Protein AF-0000000077776078 (afdb_homodimer)

Organism: Raphanus sativus (NCBI:txid3726)

InterPro domains:
  IPR001372 Dynein light chain, type 1/2 [PF01221] (5-89)
  IPR001372 Dynein light chain, type 1/2 [PTHR11886] (5-91)
  IPR001372 Dynein light chain, type 1/2 [SM01375] (1-90)
  IPR037177 Dynein light chain superfamily [G3DSA:3.30.740.10] (1-90)
  IPR037177 Dynein light chain superfamily [SSF54648] (2-90)

Nearest PDB structures (foldseek):
  3rjs-assembly1_A-2  TM=9.680E-01  e=4.012E-11  Toxoplasma gondii
  4d07-assembly1_A-2  TM=9.720E-01  e=5.878E-11  Homo sapiens
  7cnu-assembly2_B  TM=9.891E-01  e=1.042E-10  Homo sapiens
  3brl-assembly1_A-2  TM=9.717E-01  e=1.042E-10  Drosophila melanogaster
  8bx8-assembly1_K  TM=8.370E-01  e=2.329E-08  Tetrahymena thermophila

Sequence (202 aa):
MLEGKAVMGETDMKQTMKEDALSLAAKALDCFDVTEPTQIARFIKKEFDRKYGLGWQCIAGTHFGSFLTHCSGCFIHFSVGNLTILLFKGSAGEVESGPTVMLEGKAVMGETDMKQTMKEDALSLAAKALDCFDVTEPTQIARFIKKEFDRKYGLGWQCIAGTHFGSFLTHCSGCFIHFSVGNLTILLFKGSAGEVESGPTV

Structure (mmCIF, N/CA/C/O backbone):
data_AF-0000000077776078-model_v1
#
loop_
_entity.id
_entity.type
_entity.pdbx_description
1 polymer 'Dynein light chain'
#
loop_
_atom_site.group_PDB
_atom_site.id
_atom_site.type_symbol
_atom_site.label_atom_id
_atom_site.label_alt_id
_atom_site.label_comp_id
_atom_site.label_asym_id
_atom_site.label_entity_id
_atom_site.label_seq_id
_atom_site.pdbx_PDB_ins_code
_atom_site.Cartn_x
_atom_site.Cartn_y
_atom_site.Cartn_z
_atom_site.occupancy
_atom_site.B_iso_or_equiv
_atom_site.auth_seq_id
_atom_site.auth_comp_id
_atom_site.auth_asym_id
_atom_site.auth_atom_id
_atom_site.pdbx_PDB_model_num
ATOM 1 N N . MET A 1 1 ? -8.391 -24.078 -2.152 1 41.12 1 MET A N 1
ATOM 2 C CA . MET A 1 1 ? -9.18 -23.219 -3.027 1 41.12 1 MET A CA 1
ATOM 3 C C . MET A 1 1 ? -8.398 -22.859 -4.289 1 41.12 1 MET A C 1
ATOM 5 O O . MET A 1 1 ? -7.23 -22.484 -4.215 1 41.12 1 MET A O 1
ATOM 9 N N . LEU A 1 2 ? -8.625 -23.453 -5.387 1 50.16 2 LEU A N 1
ATOM 10 C CA . LEU A 1 2 ? -7.922 -23.375 -6.66 1 50.16 2 LEU A CA 1
ATOM 11 C C . LEU A 1 2 ? -7.699 -21.922 -7.066 1 50.16 2 LEU A C 1
ATOM 13 O O . LEU A 1 2 ? -8.648 -21.219 -7.41 1 50.16 2 LEU A O 1
ATOM 17 N N . GLU A 1 3 ? -6.855 -21.109 -6.309 1 61.03 3 GLU A N 1
ATOM 18 C CA . GLU A 1 3 ? -6.766 -19.719 -6.738 1 61.03 3 GLU A CA 1
ATOM 19 C C . GLU A 1 3 ? -6.547 -19.625 -8.242 1 61.03 3 GLU A C 1
ATOM 21 O O . GLU A 1 3 ? -6.02 -20.547 -8.867 1 61.03 3 GLU A O 1
ATOM 26 N N . GLY A 1 4 ? -7.383 -18.875 -9.008 1 71.31 4 GLY A N 1
ATOM 27 C CA . GLY A 1 4 ? -7.441 -18.609 -10.438 1 71.31 4 GLY A CA 1
ATOM 28 C C . GLY A 1 4 ? -6.109 -18.172 -11.023 1 71.31 4 GLY A C 1
ATOM 29 O O . GLY A 1 4 ? -5.125 -18.031 -10.289 1 71.31 4 GLY A O 1
ATOM 30 N N . LYS A 1 5 ? -5.992 -18.266 -12.242 1 88.44 5 LYS A N 1
ATOM 31 C CA . LYS A 1 5 ? -4.852 -17.781 -13.016 1 88.44 5 LYS A CA 1
ATOM 32 C C . LYS A 1 5 ? -4.535 -16.328 -12.68 1 88.44 5 LYS A C 1
ATOM 34 O O . LYS A 1 5 ? -5.445 -15.516 -12.484 1 88.44 5 LYS A O 1
ATOM 39 N N . ALA A 1 6 ? -3.268 -16.125 -12.633 1 94.5 6 ALA A N 1
ATOM 40 C CA . ALA A 1 6 ? -2.848 -14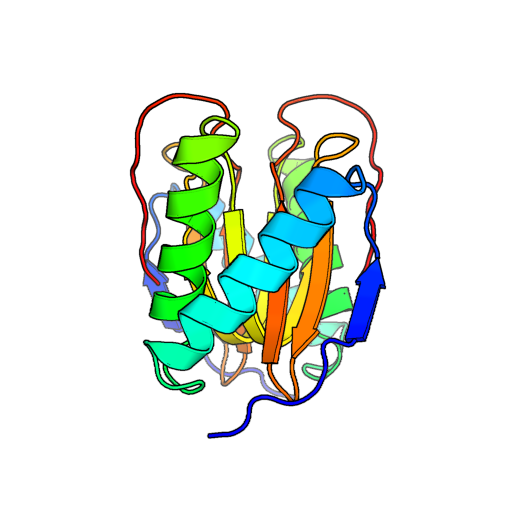.75 -12.383 1 94.5 6 ALA A CA 1
ATOM 41 C C . ALA A 1 6 ? -3.166 -13.852 -13.57 1 94.5 6 ALA A C 1
ATOM 43 O O . ALA A 1 6 ? -2.996 -14.258 -14.727 1 94.5 6 ALA A O 1
ATOM 44 N N . VAL A 1 7 ? -3.721 -12.727 -13.289 1 96.06 7 VAL A N 1
ATOM 45 C CA . VAL A 1 7 ? -3.941 -11.672 -14.273 1 96.06 7 VAL A CA 1
ATOM 46 C C . VAL A 1 7 ? -3.016 -10.492 -13.992 1 96.06 7 VAL A C 1
ATOM 48 O O . VAL A 1 7 ? -3.094 -9.875 -12.922 1 96.06 7 VAL A O 1
ATOM 51 N N . MET A 1 8 ? -2.271 -10.172 -14.984 1 96.25 8 MET A N 1
ATOM 52 C CA . MET A 1 8 ? -1.24 -9.156 -14.789 1 96.25 8 MET A CA 1
ATOM 53 C C . MET A 1 8 ? -1.822 -7.758 -14.93 1 96.25 8 MET A C 1
ATOM 55 O O . MET A 1 8 ? -2.547 -7.477 -15.891 1 96.25 8 MET A O 1
ATOM 59 N N . GLY A 1 9 ? -1.512 -7.023 -13.945 1 95.75 9 GLY A N 1
ATOM 60 C CA . GLY A 1 9 ? -1.685 -5.586 -14.102 1 95.75 9 GLY A CA 1
ATOM 61 C C . GLY A 1 9 ? -0.423 -4.879 -14.555 1 95.75 9 GLY A C 1
ATOM 62 O O . GLY A 1 9 ? 0.277 -5.363 -15.453 1 95.75 9 GLY A O 1
ATOM 63 N N . GLU A 1 10 ? -0.136 -3.693 -13.969 1 96.25 10 GLU A N 1
ATOM 64 C CA . GLU A 1 10 ? 1.062 -2.939 -14.32 1 96.25 10 GLU A CA 1
ATOM 65 C C . GLU A 1 10 ? 2.293 -3.494 -13.609 1 96.25 10 GLU A C 1
ATOM 67 O O . GLU A 1 10 ? 2.209 -3.936 -12.461 1 96.25 10 GLU A O 1
ATOM 72 N N . THR A 1 11 ? 3.408 -3.512 -14.367 1 97.56 11 THR A N 1
ATOM 73 C CA . THR A 1 11 ? 4.68 -3.891 -13.758 1 97.56 11 THR A CA 1
ATOM 74 C C . THR A 1 11 ? 5.848 -3.273 -14.523 1 97.56 11 THR A C 1
ATOM 76 O O . THR A 1 11 ? 5.77 -3.078 -15.734 1 97.56 11 THR A O 1
ATOM 79 N N . ASP A 1 12 ? 6.855 -2.896 -13.758 1 96.25 12 ASP A N 1
ATOM 80 C CA . ASP A 1 12 ? 8.102 -2.518 -14.414 1 96.25 12 ASP A CA 1
ATOM 81 C C . ASP A 1 12 ? 9.266 -3.395 -13.938 1 96.25 12 ASP A C 1
ATOM 83 O O . ASP A 1 12 ? 10.43 -3.043 -14.125 1 96.25 12 ASP A O 1
ATOM 87 N N . MET A 1 13 ? 8.906 -4.582 -13.352 1 96.38 13 MET A N 1
ATOM 88 C CA . MET A 1 13 ? 9.914 -5.531 -12.891 1 96.38 13 MET A CA 1
ATOM 89 C C . MET A 1 13 ? 10.523 -6.293 -14.062 1 96.38 13 MET A C 1
ATOM 91 O O . MET A 1 13 ? 9.859 -6.504 -15.086 1 96.38 13 MET A O 1
ATOM 95 N N . LYS A 1 14 ? 11.711 -6.723 -13.805 1 96.94 14 LYS A N 1
ATOM 96 C CA . LYS A 1 14 ? 12.297 -7.668 -14.75 1 96.94 14 LYS A CA 1
ATOM 97 C C . LYS A 1 14 ? 11.57 -9.016 -14.695 1 96.94 14 LYS A C 1
ATOM 99 O O . LYS A 1 14 ? 10.938 -9.344 -13.695 1 96.94 14 LYS A O 1
ATOM 104 N N . GLN A 1 15 ? 11.773 -9.75 -15.727 1 97 15 GLN A N 1
ATOM 105 C CA . GLN A 1 15 ? 11.016 -10.984 -15.914 1 97 15 GLN A CA 1
ATOM 106 C C . GLN A 1 15 ? 11.234 -11.945 -14.75 1 97 15 GLN A C 1
ATOM 108 O O . GLN A 1 15 ? 10.281 -12.523 -14.227 1 97 15 GLN A O 1
ATOM 113 N N . THR A 1 16 ? 12.43 -12.125 -14.398 1 97.5 16 THR A N 1
ATOM 114 C CA . THR A 1 16 ? 12.742 -13.055 -13.32 1 97.5 16 THR A CA 1
ATOM 115 C C . THR A 1 16 ? 12.031 -12.648 -12.031 1 97.5 16 THR A C 1
ATOM 117 O O . THR A 1 16 ? 11.453 -13.492 -11.344 1 97.5 16 THR A O 1
ATOM 120 N N . MET A 1 17 ? 12.133 -11.406 -11.672 1 97.94 17 MET A N 1
ATOM 121 C CA . MET A 1 17 ? 11.516 -10.883 -10.461 1 97.94 17 MET A CA 1
ATOM 122 C C . MET A 1 17 ? 9.992 -11 -10.531 1 97.94 17 MET A C 1
ATOM 124 O O . MET A 1 17 ? 9.352 -11.359 -9.539 1 97.94 17 MET A O 1
ATOM 128 N N . LYS A 1 18 ? 9.5 -10.742 -11.672 1 97.88 18 LYS A N 1
ATOM 129 C CA . LYS A 1 18 ? 8.07 -10.883 -11.914 1 97.88 18 LYS A CA 1
ATOM 130 C C . LYS A 1 18 ? 7.617 -12.32 -11.672 1 97.88 18 LYS A C 1
ATOM 132 O O . LYS A 1 18 ? 6.605 -12.562 -11.008 1 97.88 18 LYS A O 1
ATOM 137 N N . GLU A 1 19 ? 8.344 -13.25 -12.195 1 97.56 19 GLU A N 1
ATOM 138 C CA . GLU A 1 19 ? 8.008 -14.664 -12.031 1 97.56 19 GLU A CA 1
ATOM 139 C C . GLU A 1 19 ? 8.086 -15.086 -10.57 1 97.56 19 GLU A C 1
ATOM 141 O O . GLU A 1 19 ? 7.277 -15.891 -10.109 1 97.56 19 GLU A O 1
ATOM 146 N N . ASP A 1 20 ? 9.031 -14.516 -9.93 1 98.19 20 ASP A N 1
ATOM 147 C CA . ASP A 1 20 ? 9.148 -14.805 -8.508 1 98.19 20 ASP A CA 1
ATOM 148 C C . ASP A 1 20 ? 7.938 -14.289 -7.734 1 98.19 20 ASP A C 1
ATOM 150 O O . ASP A 1 20 ? 7.414 -14.977 -6.855 1 98.19 20 ASP A O 1
ATOM 154 N N . ALA A 1 21 ? 7.52 -13.086 -8.047 1 98.5 21 ALA A N 1
ATOM 155 C CA . ALA A 1 21 ? 6.355 -12.516 -7.379 1 98.5 21 ALA A CA 1
ATOM 156 C C . ALA A 1 21 ? 5.117 -13.375 -7.59 1 98.5 21 ALA A C 1
ATOM 158 O O . ALA A 1 21 ? 4.379 -13.656 -6.645 1 98.5 21 ALA A O 1
ATOM 159 N N . LEU A 1 22 ? 4.938 -13.828 -8.797 1 97.81 22 LEU A N 1
ATOM 160 C CA . LEU A 1 22 ? 3.785 -14.664 -9.133 1 97.81 22 LEU A CA 1
ATOM 161 C C . LEU A 1 22 ? 3.863 -16.016 -8.422 1 97.81 22 LEU A C 1
ATOM 163 O O . LEU A 1 22 ? 2.861 -16.5 -7.895 1 97.81 22 LEU A O 1
ATOM 167 N N . SER A 1 23 ? 5.012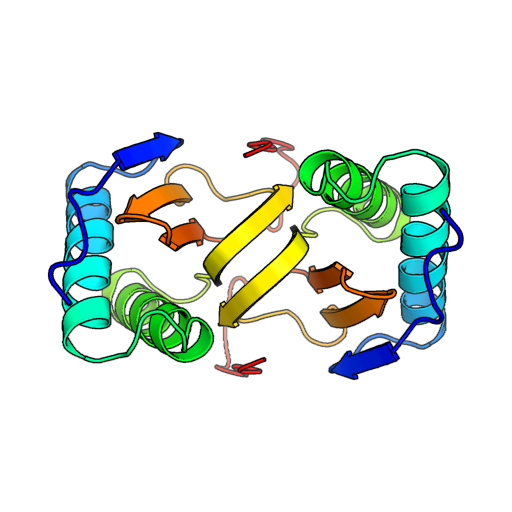 -16.547 -8.398 1 97.44 23 SER A N 1
ATOM 168 C CA . SER A 1 23 ? 5.211 -17.828 -7.742 1 97.44 23 SER A CA 1
ATOM 169 C C . SER A 1 23 ? 4.969 -17.734 -6.242 1 97.44 23 SER A C 1
ATOM 171 O O . SER A 1 23 ? 4.363 -18.625 -5.641 1 97.44 23 SER A O 1
ATOM 173 N N . LEU A 1 24 ? 5.469 -16.703 -5.664 1 98.06 24 LEU A N 1
ATOM 174 C CA . LEU A 1 24 ? 5.289 -16.5 -4.23 1 98.06 24 LEU A CA 1
ATOM 175 C C . LEU A 1 24 ? 3.818 -16.297 -3.893 1 98.06 24 LEU A C 1
ATOM 177 O O . LEU A 1 24 ? 3.346 -16.75 -2.848 1 98.06 24 LEU A O 1
ATOM 181 N N . ALA A 1 25 ? 3.117 -15.594 -4.75 1 97.81 25 ALA A N 1
ATOM 182 C CA . ALA A 1 25 ? 1.682 -15.422 -4.539 1 97.81 25 ALA A CA 1
ATOM 183 C C . ALA A 1 25 ? 0.958 -16.766 -4.566 1 97.81 25 ALA A C 1
ATOM 185 O O . ALA A 1 25 ? 0.099 -17.031 -3.725 1 97.81 25 ALA A O 1
ATOM 186 N N . ALA A 1 26 ? 1.343 -17.578 -5.492 1 96.56 26 ALA A N 1
ATOM 187 C CA . ALA A 1 26 ? 0.746 -18.906 -5.586 1 96.56 26 ALA A CA 1
ATOM 188 C C . ALA A 1 26 ? 1.037 -19.734 -4.332 1 96.56 26 ALA A C 1
ATOM 190 O O . ALA A 1 26 ? 0.141 -20.375 -3.787 1 96.56 26 ALA A O 1
ATOM 191 N N . LYS A 1 27 ? 2.273 -19.641 -3.889 1 97.06 27 LYS A N 1
ATOM 192 C CA . LYS A 1 27 ? 2.66 -20.359 -2.676 1 97.06 27 LYS A CA 1
ATOM 193 C C . LYS A 1 27 ? 1.902 -19.828 -1.461 1 97.06 27 LYS A C 1
ATOM 195 O O . LYS A 1 27 ? 1.462 -20.594 -0.611 1 97.06 27 LYS A O 1
ATOM 200 N N . ALA A 1 28 ? 1.838 -18.547 -1.377 1 97.56 28 ALA A N 1
ATOM 201 C CA . ALA A 1 28 ? 1.099 -17.953 -0.268 1 97.56 28 ALA A CA 1
ATOM 202 C C . ALA A 1 28 ? -0.338 -18.469 -0.229 1 97.56 28 ALA A C 1
ATOM 204 O O . ALA A 1 28 ? -0.863 -18.781 0.842 1 97.56 28 ALA A O 1
ATOM 205 N N . LEU A 1 29 ? -0.953 -18.594 -1.363 1 96.19 29 LEU A N 1
ATOM 206 C CA . LEU A 1 29 ? -2.35 -19 -1.449 1 96.19 29 LEU A CA 1
ATOM 207 C C . LEU A 1 29 ? -2.498 -20.5 -1.145 1 96.19 29 LEU A C 1
ATOM 209 O O . LEU A 1 29 ? -3.602 -20.969 -0.871 1 96.19 29 LEU A O 1
ATOM 213 N N . ASP A 1 30 ? -1.395 -21.234 -1.234 1 94.75 30 ASP A N 1
ATOM 214 C CA . ASP A 1 30 ? -1.385 -22.625 -0.804 1 94.75 30 ASP A CA 1
ATOM 215 C C . ASP A 1 30 ? -1.33 -22.734 0.719 1 94.75 30 ASP A C 1
ATOM 217 O O . ASP A 1 30 ? -1.785 -23.719 1.295 1 94.75 30 ASP A O 1
ATOM 221 N N . CYS A 1 31 ? -0.837 -21.672 1.333 1 96.25 31 CYS A N 1
ATOM 222 C CA . CYS A 1 31 ? -0.539 -21.75 2.76 1 96.25 31 CYS A CA 1
ATOM 223 C C . CYS A 1 31 ? -1.566 -20.969 3.574 1 96.25 31 CYS A C 1
ATOM 225 O O . CYS A 1 31 ? -1.79 -21.266 4.746 1 96.25 31 CYS A O 1
ATOM 227 N N . PHE A 1 32 ? -2.139 -20 3.002 1 96.06 32 PHE A N 1
ATOM 228 C CA . PHE A 1 32 ? -3.049 -19.125 3.73 1 96.06 32 PHE A CA 1
ATOM 229 C C . PHE A 1 32 ? -4.387 -19.016 3.012 1 96.06 32 PHE A C 1
ATOM 231 O O . PHE A 1 32 ? -4.445 -19.078 1.781 1 96.06 32 PHE A O 1
ATOM 238 N N . ASP A 1 33 ? -5.387 -18.797 3.812 1 94.44 33 ASP A N 1
ATOM 239 C CA . ASP A 1 33 ? -6.699 -18.531 3.236 1 94.44 33 ASP A CA 1
ATOM 240 C C . ASP A 1 33 ? -6.746 -17.141 2.613 1 94.44 33 ASP A C 1
ATOM 242 O O . ASP A 1 33 ? -6.168 -16.188 3.152 1 94.44 33 ASP A O 1
ATOM 246 N N . VAL A 1 34 ? -7.477 -17 1.536 1 92.94 34 VAL A N 1
ATOM 247 C CA . VAL A 1 34 ? -7.59 -15.742 0.81 1 92.94 34 VAL A CA 1
ATOM 248 C C . VAL A 1 34 ? -8.203 -14.672 1.716 1 92.94 34 VAL A C 1
ATOM 250 O O . VAL A 1 34 ? -8.008 -13.477 1.5 1 92.94 34 VAL A O 1
ATOM 253 N N . THR A 1 35 ? -8.922 -15.086 2.746 1 93 35 THR A N 1
ATOM 254 C CA . THR A 1 35 ? -9.562 -14.172 3.686 1 93 35 THR A CA 1
ATOM 255 C C . THR A 1 35 ? -8.555 -13.648 4.703 1 93 35 THR A C 1
ATOM 257 O O . THR A 1 35 ? -8.891 -12.828 5.559 1 93 35 THR A O 1
ATOM 260 N N . GLU A 1 36 ? -7.297 -14.086 4.637 1 95.62 36 GLU A N 1
ATOM 261 C CA . GLU A 1 36 ? -6.223 -13.602 5.496 1 95.62 36 GLU A CA 1
ATOM 262 C C . GLU A 1 36 ? -5.184 -12.82 4.688 1 95.62 36 GLU A C 1
ATOM 264 O O . GLU A 1 36 ? -4.016 -13.211 4.637 1 95.62 36 GLU A O 1
ATOM 269 N N . PRO A 1 37 ? -5.617 -11.727 4.195 1 96.62 37 PRO A N 1
ATOM 270 C CA . PRO A 1 37 ? -4.742 -11.016 3.258 1 96.62 37 PRO A CA 1
ATOM 271 C C . PRO A 1 37 ? -3.461 -10.508 3.914 1 96.62 37 PRO A C 1
ATOM 273 O O . PRO A 1 37 ? -2.424 -10.398 3.256 1 96.62 37 PRO A O 1
ATOM 276 N N . THR A 1 38 ? -3.512 -10.297 5.215 1 97.12 38 THR A N 1
ATOM 277 C CA . THR A 1 38 ? -2.322 -9.82 5.91 1 97.12 38 THR A CA 1
ATOM 278 C C . THR A 1 38 ? -1.242 -10.898 5.934 1 97.12 38 THR A C 1
ATOM 280 O O . THR A 1 38 ? -0.061 -10.609 5.738 1 97.12 38 THR A O 1
ATOM 283 N N . GLN A 1 39 ? -1.634 -12.086 6.094 1 97.81 39 GLN A N 1
ATOM 284 C CA . GLN A 1 39 ? -0.667 -13.18 6.117 1 97.81 39 GLN A CA 1
ATOM 285 C C . GLN A 1 39 ? -0.057 -13.398 4.738 1 97.81 39 GLN A C 1
ATOM 287 O O . GLN A 1 39 ? 1.133 -13.703 4.621 1 97.81 39 GLN A O 1
ATOM 292 N N . ILE A 1 40 ? -0.895 -13.203 3.775 1 97.75 40 ILE A N 1
ATOM 293 C CA . ILE A 1 40 ? -0.422 -13.344 2.402 1 97.75 40 ILE A CA 1
ATOM 294 C C . ILE A 1 40 ? 0.59 -12.242 2.092 1 97.75 40 ILE A C 1
ATOM 296 O O . ILE A 1 40 ? 1.688 -12.516 1.604 1 97.75 40 ILE A O 1
ATOM 300 N N . ALA A 1 41 ? 0.224 -11.078 2.428 1 98.44 41 ALA A N 1
ATOM 301 C CA . ALA A 1 41 ? 1.113 -9.938 2.209 1 98.44 41 ALA A CA 1
ATOM 302 C C . ALA A 1 41 ? 2.42 -10.109 2.979 1 98.44 41 ALA A C 1
ATOM 304 O O . ALA A 1 41 ? 3.5 -9.836 2.449 1 98.44 41 ALA A O 1
ATOM 305 N N . ARG A 1 42 ? 2.334 -10.609 4.141 1 98.19 42 ARG A N 1
ATOM 306 C CA . ARG A 1 42 ? 3.502 -10.812 4.992 1 98.19 42 ARG A CA 1
ATOM 307 C C . ARG A 1 42 ? 4.465 -11.82 4.367 1 98.19 42 ARG A C 1
ATOM 309 O O . ARG A 1 42 ? 5.668 -11.57 4.293 1 98.19 42 ARG A O 1
ATOM 316 N N . PHE A 1 43 ? 3.932 -12.828 3.934 1 98.5 43 PHE A N 1
ATOM 317 C CA . PHE A 1 43 ? 4.746 -13.883 3.352 1 98.5 43 PHE A CA 1
ATOM 318 C C . PHE A 1 43 ? 5.508 -13.375 2.133 1 98.5 43 PHE A C 1
ATOM 320 O O . PHE A 1 43 ? 6.723 -13.547 2.035 1 98.5 43 PHE A O 1
ATOM 327 N N . ILE A 1 44 ? 4.785 -12.703 1.264 1 98.38 44 ILE A N 1
ATOM 328 C CA . ILE A 1 44 ? 5.375 -12.227 0.019 1 98.38 44 ILE A CA 1
ATOM 329 C C . ILE A 1 44 ? 6.43 -11.156 0.322 1 98.38 44 ILE A C 1
ATOM 331 O O . ILE A 1 44 ? 7.535 -11.203 -0.219 1 98.38 44 ILE A O 1
ATOM 335 N N . LYS A 1 45 ? 6.07 -10.273 1.162 1 97.62 45 LYS A N 1
ATOM 336 C CA . LYS A 1 45 ? 6.973 -9.18 1.517 1 97.62 45 LYS A CA 1
ATOM 337 C C . LYS A 1 45 ? 8.266 -9.711 2.131 1 97.62 45 LYS A C 1
ATOM 339 O O . LYS A 1 45 ? 9.359 -9.266 1.772 1 97.62 45 LYS A O 1
ATOM 344 N N . LYS A 1 46 ? 8.188 -10.617 3.02 1 97.88 46 LYS A N 1
ATOM 345 C CA . LYS A 1 46 ? 9.359 -11.148 3.707 1 97.88 46 LYS A CA 1
ATOM 346 C C . LYS A 1 46 ? 10.266 -11.914 2.74 1 97.88 46 LYS A C 1
ATOM 348 O O . LYS A 1 46 ? 11.492 -11.805 2.805 1 97.88 46 LYS A O 1
ATOM 353 N N . GLU A 1 47 ? 9.664 -12.672 1.864 1 98.38 47 GLU A N 1
ATOM 354 C CA . GLU A 1 47 ? 10.461 -13.422 0.896 1 98.38 47 GLU A CA 1
ATOM 355 C C . GLU A 1 47 ? 11.164 -12.492 -0.082 1 98.38 47 GLU A C 1
ATOM 357 O O . GLU A 1 47 ? 12.305 -12.75 -0.479 1 98.38 47 GLU A O 1
ATOM 362 N N . PHE A 1 48 ? 10.516 -11.445 -0.431 1 97.94 48 PHE A N 1
ATOM 363 C CA . PHE A 1 48 ? 11.141 -10.492 -1.342 1 97.94 48 PHE A CA 1
ATOM 364 C C . PHE A 1 48 ? 12.258 -9.727 -0.64 1 97.94 48 PHE A C 1
ATOM 366 O O . PHE A 1 48 ? 13.297 -9.445 -1.239 1 97.94 48 PHE A O 1
ATOM 373 N N . ASP A 1 49 ? 12 -9.438 0.582 1 96.5 49 ASP A N 1
ATOM 374 C CA . ASP A 1 49 ? 13.078 -8.828 1.354 1 96.5 49 ASP A CA 1
ATOM 375 C C . ASP A 1 49 ? 14.297 -9.742 1.404 1 96.5 49 ASP A C 1
ATOM 377 O O . ASP A 1 49 ? 15.43 -9.289 1.25 1 96.5 49 ASP A O 1
ATOM 381 N N . ARG A 1 50 ? 14.023 -10.914 1.596 1 97.56 50 ARG A N 1
ATOM 382 C CA . ARG A 1 50 ? 15.102 -11.898 1.707 1 97.56 50 ARG A CA 1
ATOM 383 C C . ARG A 1 50 ? 15.859 -12.031 0.39 1 97.56 50 ARG A C 1
ATOM 385 O O . ARG A 1 50 ? 17.094 -12.062 0.378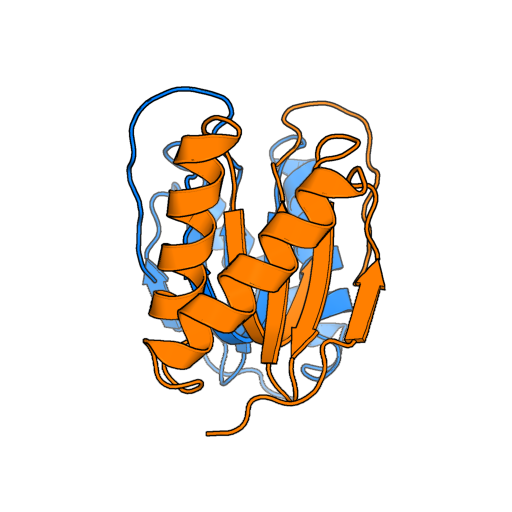 1 97.56 50 ARG A O 1
ATOM 392 N N . LYS A 1 51 ? 15.203 -11.984 -0.636 1 97.44 51 LYS A N 1
ATOM 393 C CA . LYS A 1 51 ? 15.805 -12.312 -1.926 1 97.44 51 LYS A CA 1
ATOM 394 C C . LYS A 1 51 ? 16.344 -11.062 -2.617 1 97.44 51 LYS A C 1
ATOM 396 O O . LYS A 1 51 ? 17.375 -11.117 -3.297 1 97.44 51 LYS A O 1
ATOM 401 N N . TYR A 1 52 ? 15.625 -9.961 -2.449 1 96.06 52 TYR A N 1
ATOM 402 C CA . TYR A 1 52 ? 15.953 -8.805 -3.281 1 96.06 52 TYR A CA 1
ATOM 403 C C . TYR A 1 52 ? 16.328 -7.602 -2.424 1 96.06 52 TYR A C 1
ATOM 405 O O . TYR A 1 52 ? 16.422 -6.48 -2.926 1 96.06 52 TYR A O 1
ATOM 413 N N . GLY A 1 53 ? 16.516 -7.766 -1.168 1 94.31 53 GLY A N 1
ATOM 414 C CA . GLY A 1 53 ? 16.922 -6.68 -0.281 1 94.31 53 GLY A CA 1
ATOM 415 C C . GLY A 1 53 ? 15.734 -6.016 0.406 1 94.31 53 GLY A C 1
ATOM 416 O O . GLY A 1 53 ? 14.617 -6.043 -0.108 1 94.31 53 GLY A O 1
ATOM 417 N N . LEU A 1 54 ? 15.977 -5.363 1.462 1 93.06 54 LEU A N 1
ATOM 418 C CA . LEU A 1 54 ? 14.953 -4.781 2.32 1 93.06 54 LEU A CA 1
ATOM 419 C C . LEU A 1 54 ? 14.25 -3.627 1.618 1 93.06 54 LEU A C 1
ATOM 421 O O . LEU A 1 54 ? 14.742 -3.107 0.617 1 93.06 54 LEU A O 1
ATOM 425 N N . GLY A 1 55 ? 13.023 -3.279 2.115 1 92.25 55 GLY A N 1
ATOM 426 C CA . GLY A 1 55 ? 12.344 -2.076 1.654 1 92.25 55 GLY A CA 1
ATOM 427 C C . GLY A 1 55 ? 11.078 -2.363 0.871 1 92.25 55 GLY A C 1
ATOM 428 O O . GLY A 1 55 ? 10.398 -1.438 0.428 1 92.25 55 GLY A O 1
ATOM 429 N N . TRP A 1 56 ? 10.766 -3.609 0.764 1 96 56 TRP A N 1
ATOM 430 C CA . TRP A 1 56 ? 9.562 -3.947 0.012 1 96 56 TRP A CA 1
ATOM 431 C C . TRP A 1 56 ? 8.312 -3.717 0.854 1 96 56 TRP A C 1
ATOM 433 O O . TRP A 1 56 ? 8.344 -3.846 2.08 1 96 56 TRP A O 1
ATOM 443 N N . GLN A 1 57 ? 7.242 -3.365 0.198 1 96.31 57 GLN A N 1
ATOM 444 C CA . GLN A 1 57 ? 5.895 -3.27 0.749 1 96.31 57 GLN A CA 1
ATOM 445 C C . GLN A 1 57 ? 4.922 -4.164 -0.015 1 96.31 57 GLN A C 1
ATOM 447 O O . GLN A 1 57 ? 5.008 -4.277 -1.239 1 96.31 57 GLN A O 1
ATOM 452 N N . CYS A 1 58 ? 4.027 -4.766 0.711 1 98.25 58 CYS A N 1
ATOM 453 C CA . CYS A 1 58 ? 3.053 -5.609 0.028 1 98.25 58 CYS A CA 1
ATOM 454 C C . CYS A 1 58 ? 1.649 -5.367 0.572 1 98.25 58 CYS A C 1
ATOM 456 O O . CYS A 1 58 ? 1.45 -5.32 1.787 1 98.25 58 CYS A O 1
ATOM 458 N N . ILE A 1 59 ? 0.74 -5.168 -0.317 1 98.25 59 ILE A N 1
ATOM 459 C CA . ILE A 1 59 ? -0.688 -5.074 -0.035 1 98.25 59 ILE A CA 1
ATOM 460 C C . ILE A 1 59 ? -1.429 -6.207 -0.745 1 98.25 59 ILE A C 1
ATOM 462 O O . ILE A 1 59 ? -1.146 -6.508 -1.906 1 98.25 59 ILE A O 1
ATOM 466 N N . ALA A 1 60 ? -2.289 -6.84 -0.061 1 98.38 60 ALA A N 1
ATOM 467 C CA . ALA A 1 60 ? -3.168 -7.859 -0.624 1 98.38 60 ALA A CA 1
ATOM 468 C C . ALA A 1 60 ? -4.621 -7.609 -0.232 1 98.38 60 ALA A C 1
ATOM 470 O O . ALA A 1 60 ? -4.914 -7.312 0.928 1 98.38 60 ALA A O 1
ATOM 471 N N . GLY A 1 61 ? -5.512 -7.738 -1.246 1 97.5 61 GLY A N 1
ATOM 472 C CA . GLY A 1 61 ? -6.91 -7.5 -0.926 1 97.5 61 GLY A CA 1
ATOM 473 C C . GLY A 1 61 ? -7.836 -7.719 -2.107 1 97.5 61 GLY A C 1
ATOM 474 O O . GLY A 1 61 ? -7.383 -8.008 -3.215 1 97.5 61 GLY A O 1
ATOM 475 N N . THR A 1 62 ? -9.117 -7.598 -1.831 1 95.81 62 THR A N 1
ATOM 476 C CA . THR A 1 62 ? -10.109 -7.844 -2.867 1 95.81 62 THR A CA 1
ATOM 477 C C . THR A 1 62 ? -10.625 -6.531 -3.447 1 95.81 62 THR A C 1
ATOM 479 O O . THR A 1 62 ? -11.062 -6.484 -4.598 1 95.81 62 THR A O 1
ATOM 482 N N . HIS A 1 63 ? -10.625 -5.398 -2.596 1 95.5 63 HIS A N 1
ATOM 483 C CA . HIS A 1 63 ? -11.109 -4.102 -3.059 1 95.5 63 HIS A CA 1
ATOM 484 C C . HIS A 1 63 ? -10.32 -2.963 -2.422 1 95.5 63 HIS A C 1
ATOM 486 O O . HIS A 1 63 ? -10.562 -2.604 -1.269 1 95.5 63 HIS A O 1
ATOM 492 N N . PHE A 1 64 ? -9.492 -2.43 -3.225 1 97.19 64 PHE A N 1
ATOM 493 C CA . PHE A 1 64 ? -8.734 -1.268 -2.787 1 97.19 64 PHE A CA 1
ATOM 494 C C . PHE A 1 64 ? -8.156 -0.516 -3.982 1 97.19 64 PHE A C 1
ATOM 496 O O . PHE A 1 64 ? -8.102 -1.052 -5.094 1 97.19 64 PHE A O 1
ATOM 503 N N . GLY A 1 65 ? -7.824 0.692 -3.754 1 97.44 65 GLY A N 1
ATOM 504 C CA . GLY A 1 65 ? -7.039 1.536 -4.641 1 97.44 65 GLY A CA 1
ATOM 505 C C . GLY A 1 65 ? -5.797 2.102 -3.982 1 97.44 65 GLY A C 1
ATOM 506 O O . GLY A 1 65 ? -5.676 2.088 -2.756 1 97.44 65 GLY A O 1
ATOM 507 N N . SER A 1 66 ? -4.902 2.486 -4.828 1 97.06 66 SER A N 1
ATOM 508 C CA . SER A 1 66 ? -3.633 2.959 -4.293 1 97.06 66 SER A CA 1
ATOM 509 C C . SER A 1 66 ? -3.045 4.07 -5.156 1 97.06 66 SER A C 1
ATOM 511 O O . SER A 1 66 ? -3.391 4.195 -6.336 1 97.06 66 SER A O 1
ATOM 513 N N . PHE A 1 67 ? -2.285 4.914 -4.508 1 96.5 67 PHE A N 1
ATOM 514 C CA . PHE A 1 67 ? -1.445 5.891 -5.195 1 96.5 67 PHE A CA 1
ATOM 515 C C . PHE A 1 67 ? -0.084 6 -4.52 1 96.5 67 PHE A C 1
ATOM 517 O O . PHE A 1 67 ? 0.002 6.336 -3.336 1 96.5 67 PHE A O 1
ATOM 524 N N . LEU A 1 68 ? 0.896 5.57 -5.289 1 93.69 68 LEU A N 1
ATOM 525 C CA . LEU A 1 68 ? 2.217 5.445 -4.684 1 93.69 68 LEU A CA 1
ATOM 526 C C . LEU A 1 68 ? 3.309 5.844 -5.672 1 93.69 68 LEU A C 1
ATOM 528 O O . LEU A 1 68 ? 3.064 5.914 -6.879 1 93.69 68 LEU A O 1
ATOM 532 N N . THR A 1 69 ? 4.398 6.184 -5.117 1 91.94 69 THR A N 1
ATOM 533 C CA . THR A 1 69 ? 5.629 6.41 -5.871 1 91.94 69 THR A CA 1
ATOM 534 C C . THR A 1 69 ? 6.648 5.312 -5.578 1 91.94 69 THR A C 1
ATOM 536 O O . THR A 1 69 ? 7.031 5.102 -4.426 1 91.94 69 THR A O 1
ATOM 539 N N . HIS A 1 70 ? 7 4.621 -6.617 1 90 70 HIS A N 1
ATOM 540 C CA . HIS A 1 70 ? 7.918 3.504 -6.406 1 90 70 HIS A CA 1
ATOM 541 C C . HIS A 1 70 ? 9.227 3.719 -7.156 1 90 70 HIS A C 1
ATOM 543 O O . HIS A 1 70 ? 9.305 4.551 -8.062 1 90 70 HIS A O 1
ATOM 549 N N . CYS A 1 71 ? 10.281 3.004 -6.738 1 89.19 71 CYS A N 1
ATOM 550 C CA . CYS A 1 71 ? 11.555 2.938 -7.457 1 89.19 71 CYS A CA 1
ATOM 551 C C . CYS A 1 71 ? 11.391 2.219 -8.789 1 89.19 71 CYS A C 1
ATOM 553 O O . CYS A 1 71 ? 10.641 1.241 -8.883 1 89.19 71 C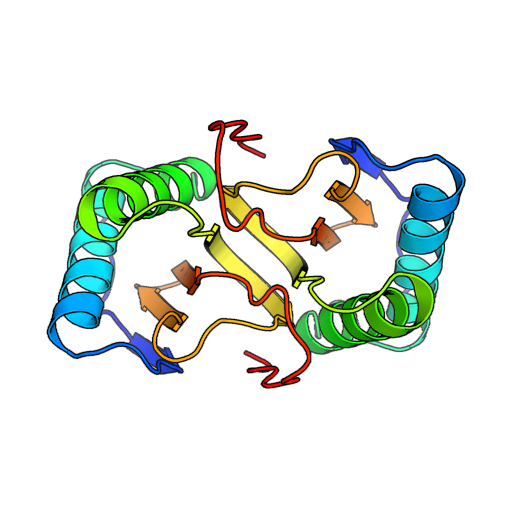YS A O 1
ATOM 555 N N . SER A 1 72 ? 12.141 2.701 -9.727 1 91.44 72 SER A N 1
ATOM 556 C CA . SER A 1 72 ? 12.078 2.086 -11.047 1 91.44 72 SER A CA 1
ATOM 557 C C . SER A 1 72 ? 12.453 0.61 -10.984 1 91.44 72 SER A C 1
ATOM 559 O O . SER A 1 72 ? 13.43 0.239 -10.336 1 91.44 72 SER A O 1
ATOM 561 N N . GLY A 1 73 ? 11.664 -0.228 -11.562 1 95.19 73 GLY A N 1
ATOM 562 C CA . GLY A 1 73 ? 11.93 -1.652 -11.672 1 95.19 73 GLY A CA 1
ATOM 563 C C . GLY A 1 73 ? 11.484 -2.441 -10.453 1 95.19 73 GLY A C 1
ATOM 564 O O . GLY A 1 73 ? 11.781 -3.631 -10.336 1 95.19 73 GLY A O 1
ATOM 565 N N . CYS A 1 74 ? 10.805 -1.8 -9.578 1 96.06 74 CYS A N 1
ATOM 566 C CA . CYS A 1 74 ? 10.453 -2.455 -8.32 1 96.06 74 CYS A CA 1
ATOM 567 C C . CYS A 1 74 ? 8.953 -2.377 -8.062 1 96.06 74 CYS A C 1
ATOM 569 O O . CYS A 1 74 ? 8.523 -2.107 -6.938 1 96.06 74 CYS A O 1
ATOM 571 N N . PHE A 1 75 ? 8.219 -2.654 -9.086 1 97.5 75 PHE A N 1
ATOM 572 C CA . PHE A 1 75 ? 6.773 -2.531 -8.953 1 97.5 75 PHE A CA 1
ATOM 573 C C . PHE A 1 75 ? 6.062 -3.648 -9.703 1 97.5 75 PHE A C 1
ATOM 575 O O . PHE A 1 75 ? 6.355 -3.902 -10.875 1 97.5 75 PHE A O 1
ATOM 582 N N . ILE A 1 76 ? 5.059 -4.203 -8.977 1 98.38 76 ILE A N 1
ATOM 583 C CA . ILE A 1 76 ? 4.16 -5.113 -9.68 1 98.38 76 ILE A CA 1
ATOM 584 C C . ILE A 1 76 ? 2.773 -5.062 -9.047 1 98.38 76 ILE A C 1
ATOM 586 O O . ILE A 1 76 ? 2.646 -4.969 -7.824 1 98.38 76 ILE A O 1
ATOM 590 N N . HIS A 1 77 ? 1.825 -5.031 -9.883 1 98.12 77 HIS A N 1
ATOM 591 C CA . HIS A 1 77 ? 0.404 -5.086 -9.562 1 98.12 77 HIS A CA 1
ATOM 592 C C . HIS A 1 77 ? -0.3 -6.18 -10.359 1 98.12 77 HIS A C 1
ATOM 594 O O . HIS A 1 77 ? -0.263 -6.18 -11.586 1 98.12 77 HIS A O 1
ATOM 600 N N . PHE A 1 78 ? -0.938 -7.188 -9.641 1 98.25 78 PHE A N 1
ATOM 601 C CA . PHE A 1 78 ? -1.604 -8.266 -10.359 1 98.25 78 PHE A CA 1
ATOM 602 C C . PHE A 1 78 ? -2.703 -8.891 -9.508 1 98.25 78 PHE A C 1
ATOM 604 O O . PHE A 1 78 ? -2.805 -8.602 -8.312 1 98.25 78 PHE A O 1
ATOM 611 N N . SER A 1 79 ? -3.514 -9.797 -10.18 1 97.19 79 SER A N 1
ATOM 612 C CA . SER A 1 79 ? -4.609 -10.453 -9.469 1 97.19 79 SER A CA 1
ATOM 613 C C . SER A 1 79 ? -4.531 -11.969 -9.617 1 97.19 79 SER A C 1
ATOM 615 O O . SER A 1 79 ? -4.082 -12.477 -10.648 1 97.19 79 SER A O 1
ATOM 617 N N . VAL A 1 80 ? -4.898 -12.602 -8.57 1 96.19 80 VAL A N 1
ATOM 618 C CA . VAL A 1 80 ? -5.156 -14.039 -8.578 1 96.19 80 VAL A CA 1
ATOM 619 C C . VAL A 1 80 ? -6.586 -14.312 -8.117 1 96.19 80 VAL A C 1
ATOM 621 O O . VAL A 1 80 ? -6.883 -14.25 -6.922 1 96.19 80 VAL A O 1
ATOM 624 N N . GLY A 1 81 ? -7.438 -14.625 -9.094 1 92.94 81 GLY A N 1
ATOM 625 C CA . GLY A 1 81 ? -8.859 -14.594 -8.773 1 92.94 81 GLY A CA 1
ATOM 626 C C . GLY A 1 81 ? -9.344 -13.227 -8.336 1 92.94 81 GLY A C 1
ATOM 627 O O . GLY A 1 81 ? -9.156 -12.242 -9.047 1 92.94 81 GLY A O 1
ATOM 628 N N . ASN A 1 82 ? -9.93 -13.219 -7.121 1 93.06 82 ASN A N 1
ATOM 629 C CA . ASN A 1 82 ? -10.461 -11.953 -6.637 1 93.06 82 ASN A CA 1
ATOM 630 C C . ASN A 1 82 ? -9.453 -11.227 -5.754 1 93.06 82 ASN A C 1
ATOM 632 O O . ASN A 1 82 ? -9.719 -10.117 -5.289 1 93.06 82 ASN A O 1
ATOM 636 N N . LEU A 1 83 ? -8.32 -11.859 -5.637 1 96.56 83 LEU A N 1
ATOM 637 C CA . LEU A 1 83 ? -7.289 -11.234 -4.812 1 96.56 83 LEU A CA 1
ATOM 638 C C . LEU A 1 83 ? -6.344 -10.398 -5.668 1 96.56 83 LEU A C 1
ATOM 640 O O . LEU A 1 83 ? -5.812 -10.875 -6.672 1 96.56 83 LEU A O 1
ATOM 644 N N . THR A 1 84 ? -6.184 -9.172 -5.273 1 97.38 84 THR A N 1
ATOM 645 C CA . THR A 1 84 ? -5.219 -8.281 -5.906 1 97.38 84 THR A CA 1
ATOM 646 C C . THR A 1 84 ? -3.982 -8.109 -5.027 1 97.38 84 THR A C 1
ATOM 648 O O . THR A 1 84 ? -4.098 -7.965 -3.811 1 97.38 84 THR A O 1
ATOM 651 N N . ILE A 1 85 ? -2.824 -8.125 -5.668 1 98.31 85 ILE A N 1
ATOM 652 C CA . ILE A 1 85 ? -1.557 -7.973 -4.961 1 98.31 85 ILE A CA 1
ATOM 653 C C . ILE A 1 85 ? -0.799 -6.77 -5.512 1 98.31 85 ILE A C 1
ATOM 655 O O . ILE A 1 85 ? -0.661 -6.617 -6.727 1 98.31 85 ILE A O 1
ATOM 659 N N . LEU A 1 86 ? -0.362 -5.926 -4.629 1 98.5 86 LEU A N 1
ATOM 660 C CA . LEU A 1 86 ? 0.52 -4.797 -4.906 1 98.5 86 LEU A CA 1
ATOM 661 C C . LEU A 1 86 ? 1.839 -4.941 -4.156 1 98.5 86 LEU A C 1
ATOM 663 O O . LEU A 1 86 ? 1.853 -5 -2.924 1 98.5 86 LEU A O 1
ATOM 667 N N . LEU A 1 87 ? 2.918 -5.059 -4.883 1 98.44 87 LEU A N 1
ATOM 668 C CA . LEU A 1 87 ? 4.258 -5.242 -4.34 1 98.44 87 LEU A CA 1
ATOM 669 C C . LEU A 1 87 ? 5.23 -4.227 -4.934 1 98.44 87 LEU A C 1
ATOM 671 O O . LEU A 1 87 ? 5.336 -4.105 -6.156 1 98.44 87 LEU A O 1
ATOM 675 N N . PHE A 1 88 ? 5.883 -3.422 -3.934 1 96.88 88 PHE A N 1
ATOM 676 C CA . PHE A 1 88 ? 6.746 -2.373 -4.461 1 96.88 88 PHE A CA 1
ATOM 677 C C . PHE A 1 88 ? 7.758 -1.924 -3.416 1 96.88 88 PHE A C 1
ATOM 679 O O . PHE A 1 88 ? 7.602 -2.217 -2.229 1 96.88 88 PHE A O 1
ATOM 686 N N . LYS A 1 89 ? 8.812 -1.286 -3.908 1 93.5 89 LYS A N 1
ATOM 687 C CA . LYS A 1 89 ? 9.688 -0.472 -3.062 1 93.5 89 LYS A CA 1
ATOM 688 C C . LYS A 1 89 ? 9.406 1.015 -3.256 1 93.5 89 LYS A C 1
ATOM 690 O O . LYS A 1 89 ? 9.297 1.491 -4.387 1 93.5 89 LYS A O 1
ATOM 695 N N . GLY A 1 90 ? 9.266 1.667 -2.08 1 87.69 90 GLY A N 1
ATOM 696 C CA . GLY A 1 90 ? 9.023 3.098 -2.174 1 87.69 90 GLY A CA 1
ATOM 697 C C . GLY A 1 90 ? 10.227 3.879 -2.668 1 87.69 90 GLY A C 1
ATOM 698 O O . GLY A 1 90 ? 11.359 3.395 -2.6 1 87.69 90 GLY A O 1
ATOM 699 N N . SER A 1 91 ? 9.961 5.082 -3.258 1 76.38 91 SER A N 1
ATOM 700 C CA . SER A 1 91 ? 11.055 5.957 -3.668 1 76.38 91 SER A CA 1
ATOM 701 C C . SER A 1 91 ? 11.297 7.062 -2.643 1 76.38 91 SER A C 1
ATOM 703 O O . SER A 1 91 ? 10.344 7.574 -2.047 1 76.38 91 SER A O 1
ATOM 705 N N . ALA A 1 92 ? 12.555 7.102 -1.88 1 58.78 92 ALA A N 1
ATOM 706 C CA . ALA A 1 92 ? 12.867 8.211 -0.979 1 58.78 92 ALA A CA 1
ATOM 707 C C . ALA A 1 92 ? 12.828 9.547 -1.718 1 58.78 92 ALA A C 1
ATOM 709 O O . ALA A 1 92 ? 12.594 10.594 -1.107 1 58.78 92 ALA A O 1
ATOM 710 N N . GLY A 1 93 ? 13.492 9.727 -2.811 1 51.97 93 GLY A N 1
ATOM 711 C CA . GLY A 1 93 ? 13.781 11 -3.457 1 51.97 93 GLY A CA 1
ATOM 712 C C . GLY A 1 93 ? 12.742 11.391 -4.5 1 51.97 93 GLY A C 1
ATOM 713 O O . GLY A 1 93 ? 11.609 10.922 -4.453 1 51.97 93 GLY A O 1
ATOM 714 N N . GLU A 1 94 ? 13.172 11.641 -5.922 1 45.5 94 GLU A N 1
ATOM 715 C CA . GLU A 1 94 ? 12.805 12.57 -6.984 1 45.5 94 GLU A CA 1
ATOM 716 C C . GLU A 1 94 ? 11.3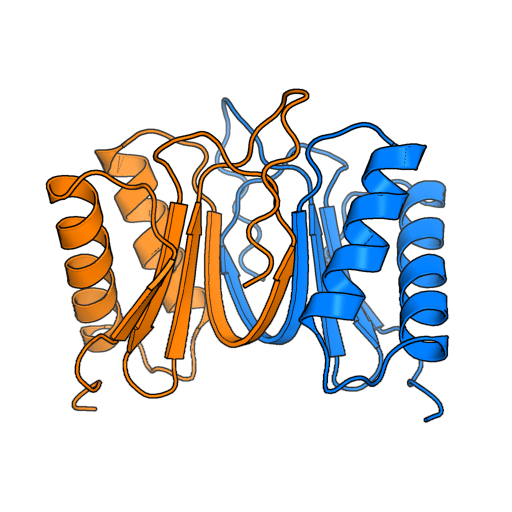67 12.336 -7.453 1 45.5 94 GLU A C 1
ATOM 718 O O . GLU A 1 94 ? 10.562 13.266 -7.5 1 45.5 94 GLU A O 1
ATOM 723 N N . VAL A 1 95 ? 11.133 11.852 -8.961 1 43.88 95 VAL A N 1
ATOM 724 C CA . VAL A 1 95 ? 10.141 12.281 -9.945 1 43.88 95 VAL A CA 1
ATOM 725 C C . VAL A 1 95 ? 8.859 11.469 -9.766 1 43.88 95 VAL A C 1
ATOM 727 O O . VAL A 1 95 ? 8.906 10.25 -9.57 1 43.88 95 VAL A O 1
ATOM 730 N N . GLU A 1 96 ? 7.77 12.125 -9.766 1 43.81 96 GLU A N 1
ATOM 731 C CA . GLU A 1 96 ? 6.344 11.875 -9.586 1 43.81 96 GLU A CA 1
ATOM 732 C C . GLU A 1 96 ? 5.883 10.688 -10.422 1 43.81 96 GLU A C 1
ATOM 734 O O . GLU A 1 96 ? 5.938 10.727 -11.656 1 43.81 96 GLU A O 1
ATOM 739 N N . SER A 1 97 ? 6.508 9.516 -10.602 1 42.12 97 SER A N 1
ATOM 740 C CA . SER A 1 97 ? 5.73 8.703 -11.531 1 42.12 97 SER A CA 1
ATOM 741 C C . SER A 1 97 ? 4.531 8.07 -10.844 1 42.12 97 SER A C 1
ATOM 743 O O . SER A 1 97 ? 4.66 7.496 -9.758 1 42.12 97 SER A O 1
ATOM 745 N N . 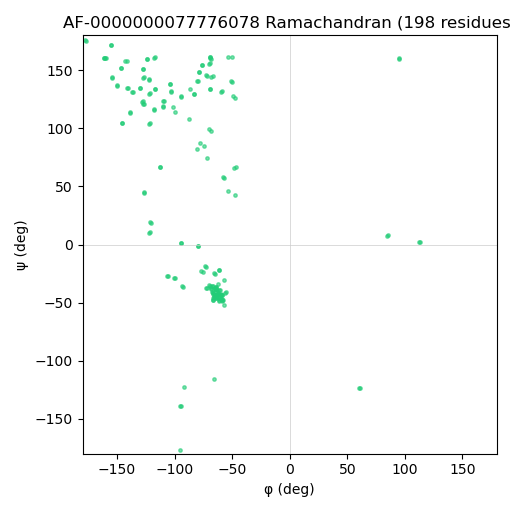GLY A 1 98 ? 3.434 8.531 -10.695 1 41.41 98 GLY A N 1
ATOM 746 C CA . GLY A 1 98 ? 2.219 8.07 -10.047 1 41.41 98 GLY A CA 1
ATOM 747 C C . GLY A 1 98 ? 1.524 6.953 -10.797 1 41.41 98 GLY A C 1
ATOM 748 O O . GLY A 1 98 ? 0.818 7.203 -11.773 1 41.41 98 GLY A O 1
ATOM 749 N N . PRO A 1 99 ? 1.975 5.738 -10.805 1 41.59 99 PRO A N 1
ATOM 750 C CA . PRO A 1 99 ? 1.017 4.859 -11.484 1 41.59 99 PRO A CA 1
ATOM 751 C C . PRO A 1 99 ? -0.258 4.641 -10.672 1 41.59 99 PRO A C 1
ATOM 753 O O . PRO A 1 99 ? -0.221 4.664 -9.438 1 41.59 99 PRO A O 1
ATOM 756 N N . THR A 1 100 ? -1.429 5.324 -10.914 1 41.47 100 THR A N 1
ATOM 757 C CA . THR A 1 100 ? -2.811 5.324 -10.445 1 41.47 100 THR A CA 1
ATOM 758 C C . THR A 1 100 ? -3.445 3.949 -10.633 1 41.47 100 THR A C 1
ATOM 760 O O . THR A 1 100 ? -3.586 3.473 -11.766 1 41.47 100 THR A O 1
ATOM 763 N N . VAL A 1 101 ? -2.809 2.914 -10.023 1 39.59 101 VAL A N 1
ATOM 764 C CA . VAL A 1 101 ? -3.678 1.785 -10.336 1 39.59 101 VAL A CA 1
ATOM 765 C C . VAL A 1 101 ? -4.801 1.69 -9.305 1 39.59 101 VAL A C 1
ATOM 767 O O . VAL A 1 101 ? -4.57 1.886 -8.109 1 39.59 101 VAL A O 1
ATOM 770 N N . MET B 1 1 ? -22.547 11.258 1.057 1 41.22 1 MET B N 1
ATOM 771 C CA . MET B 1 1 ? -22.641 10.062 1.889 1 41.22 1 MET B CA 1
ATOM 772 C C . MET B 1 1 ? -21.938 10.281 3.229 1 41.22 1 MET B C 1
ATOM 774 O O . MET B 1 1 ? -20.828 10.797 3.275 1 41.22 1 MET B O 1
ATOM 778 N N . LEU B 1 2 ? -22.641 10.523 4.258 1 49.81 2 LEU B N 1
ATOM 779 C CA . LEU B 1 2 ? -22.203 10.859 5.605 1 49.81 2 LEU B CA 1
ATOM 780 C C . LEU B 1 2 ? -21.094 9.93 6.062 1 49.81 2 LEU B C 1
ATOM 782 O O . LEU B 1 2 ? -21.312 8.742 6.305 1 49.81 2 LEU B O 1
ATOM 786 N N . GLU B 1 3 ? -19.844 9.984 5.418 1 61.44 3 GLU B N 1
ATOM 787 C CA . GLU B 1 3 ? -18.859 9.023 5.891 1 61.44 3 GLU B CA 1
ATOM 788 C C . GLU B 1 3 ? -18.75 9.039 7.414 1 61.44 3 GLU B C 1
ATOM 790 O O . GLU B 1 3 ? -19.062 10.047 8.047 1 61.44 3 GLU B O 1
ATOM 795 N N . GLY B 1 4 ? -18.859 7.891 8.133 1 70.75 4 GLY B N 1
ATOM 796 C CA . GLY B 1 4 ? -18.844 7.621 9.555 1 70.75 4 GLY B CA 1
ATOM 797 C C . GLY B 1 4 ? -17.609 8.195 10.25 1 70.75 4 GLY B C 1
ATOM 798 O O . GLY B 1 4 ? -16.766 8.812 9.609 1 70.75 4 GLY B O 1
ATOM 799 N N . LYS B 1 5 ? -17.719 8.305 11.461 1 88.06 5 LYS B N 1
ATOM 800 C CA . LYS B 1 5 ? -16.625 8.711 12.336 1 88.06 5 LYS B CA 1
ATOM 801 C C . LYS B 1 5 ? -15.375 7.891 12.062 1 88.06 5 LYS B C 1
ATOM 803 O O . LYS B 1 5 ? -15.453 6.688 11.812 1 88.06 5 LYS B O 1
ATOM 808 N N . ALA B 1 6 ? -14.289 8.625 12.109 1 94.56 6 ALA B N 1
ATOM 809 C CA . ALA B 1 6 ? -13.016 7.934 11.922 1 94.56 6 ALA B CA 1
ATOM 810 C C . ALA B 1 6 ? -12.703 7.027 13.109 1 94.56 6 ALA B C 1
ATOM 812 O O . ALA B 1 6 ? -12.938 7.398 14.258 1 94.56 6 ALA B O 1
ATOM 813 N N . VAL B 1 7 ? -12.305 5.844 12.836 1 96 7 VAL B N 1
ATOM 814 C CA . VAL B 1 7 ? -11.805 4.902 13.828 1 96 7 VAL B CA 1
ATOM 815 C C . VAL B 1 7 ? -10.305 4.703 13.648 1 96 7 VAL B C 1
ATOM 817 O O . VAL B 1 7 ? -9.852 4.238 12.602 1 96 7 VAL B O 1
ATOM 820 N N . MET B 1 8 ? -9.625 4.957 14.68 1 96.25 8 MET B N 1
ATOM 821 C CA . MET B 1 8 ? -8.172 4.945 14.594 1 96.25 8 MET B CA 1
ATOM 822 C C . MET B 1 8 ? -7.625 3.529 14.734 1 96.25 8 MET B C 1
ATOM 824 O O . MET B 1 8 ? -8.016 2.799 15.648 1 96.25 8 MET B O 1
ATOM 828 N N . GLY B 1 9 ? -6.816 3.246 13.797 1 95.75 9 GLY B N 1
ATOM 829 C CA . GLY B 1 9 ? -5.961 2.084 13.977 1 95.75 9 GLY B CA 1
ATOM 830 C C . GLY B 1 9 ? -4.594 2.432 14.531 1 95.75 9 GLY B C 1
ATOM 831 O O . GLY B 1 9 ? -4.48 3.254 15.445 1 95.75 9 GLY B O 1
ATOM 832 N N . GLU B 1 10 ? -3.547 1.791 14.016 1 96.12 10 GLU B N 1
ATOM 833 C CA . GLU B 1 10 ? -2.186 2.057 14.469 1 96.12 10 GLU B CA 1
ATOM 834 C C . GLU B 1 10 ? -1.628 3.328 13.836 1 96.12 10 GLU B C 1
ATOM 836 O O . GLU B 1 10 ? -1.909 3.621 12.672 1 96.12 10 GLU B O 1
ATOM 841 N N . THR B 1 11 ? -0.899 4.074 14.656 1 97.5 11 THR B N 1
ATOM 842 C CA . THR B 1 11 ? -0.202 5.242 14.133 1 97.5 11 THR B CA 1
ATOM 843 C C . THR B 1 11 ? 1.009 5.586 14.992 1 97.5 11 THR B C 1
ATOM 845 O O . THR B 1 11 ? 1 5.355 16.203 1 97.5 11 THR B O 1
ATOM 848 N N . ASP B 1 12 ? 2.047 6.035 14.336 1 96.19 12 ASP B N 1
ATOM 849 C CA . ASP B 1 12 ? 3.16 6.602 15.094 1 96.19 12 ASP B CA 1
ATOM 850 C C . ASP B 1 12 ? 3.418 8.055 14.688 1 96.19 12 ASP B C 1
ATOM 852 O O . ASP B 1 12 ? 4.488 8.602 14.961 1 96.19 12 ASP B O 1
ATOM 856 N N . MET B 1 13 ? 2.377 8.695 14.031 1 96.38 13 MET B N 1
ATOM 857 C CA . MET B 1 13 ? 2.473 10.094 13.617 1 96.38 13 MET B CA 1
ATOM 858 C C . MET B 1 13 ? 2.301 11.023 14.812 1 96.38 13 MET B C 1
ATOM 860 O O . MET B 1 13 ? 1.618 10.688 15.781 1 96.38 13 MET B O 1
ATOM 864 N N . LYS B 1 14 ? 2.881 12.172 14.633 1 96.94 14 LYS B N 1
ATOM 865 C CA . LYS B 1 14 ? 2.578 13.227 15.594 1 96.94 14 LYS B CA 1
ATOM 866 C C . LYS B 1 14 ? 1.137 13.703 15.453 1 96.94 14 LYS B C 1
ATOM 868 O O . LYS B 1 14 ? 0.525 13.539 14.391 1 96.94 14 LYS B O 1
ATOM 873 N N . GLN B 1 15 ? 0.705 14.328 16.484 1 97 15 GLN B N 1
ATOM 874 C CA . GLN B 1 15 ? -0.705 14.695 16.578 1 97 15 GLN B CA 1
ATOM 875 C C . GLN B 1 15 ? -1.127 15.578 15.406 1 97 15 GLN B C 1
ATOM 877 O O . GLN B 1 15 ? -2.176 15.352 14.797 1 97 15 GLN B O 1
ATOM 882 N N . THR B 1 16 ? -0.38 16.547 15.125 1 97.44 16 THR B N 1
ATOM 883 C CA . THR B 1 16 ? -0.724 17.469 14.047 1 97.44 16 THR B CA 1
ATOM 884 C C . THR B 1 16 ? -0.857 16.719 12.719 1 97.44 16 THR B C 1
ATOM 886 O O . THR B 1 16 ? -1.807 16.953 11.969 1 97.44 16 THR B O 1
ATOM 889 N N . MET B 1 17 ? 0.073 15.891 12.422 1 97.94 17 MET B N 1
ATOM 890 C CA . MET B 1 17 ? 0.079 15.117 11.188 1 97.94 17 MET B CA 1
ATOM 891 C C . MET B 1 17 ? -1.101 14.148 11.141 1 97.94 17 MET B C 1
ATOM 893 O O . MET B 1 17 ? -1.745 14 10.102 1 97.94 17 MET B O 1
ATOM 897 N N . LYS B 1 18 ? -1.353 13.617 12.258 1 97.81 18 LYS B N 1
ATOM 898 C CA . LYS B 1 18 ? -2.502 12.727 12.383 1 97.81 18 LYS B CA 1
ATOM 899 C C . LYS B 1 18 ? -3.803 13.461 12.07 1 97.81 18 LYS B C 1
ATOM 901 O O . LYS B 1 18 ? -4.641 12.953 11.32 1 97.81 18 LYS B O 1
ATOM 906 N N . GLU B 1 19 ? -3.928 14.586 12.609 1 97.56 19 GLU B N 1
ATOM 907 C CA . GLU B 1 19 ? -5.133 15.383 12.391 1 97.56 19 GLU B CA 1
ATOM 908 C C . GLU B 1 19 ? -5.262 15.789 10.922 1 97.56 19 GLU B C 1
ATOM 910 O O . GLU B 1 19 ? -6.371 15.828 10.383 1 97.56 19 GLU B O 1
ATOM 915 N N . ASP B 1 20 ? -4.16 16.047 10.352 1 98.19 20 ASP B N 1
ATOM 916 C CA . ASP B 1 20 ? -4.172 16.391 8.938 1 98.19 20 ASP B CA 1
ATOM 917 C C . ASP B 1 20 ? -4.629 15.195 8.094 1 98.19 20 ASP B C 1
ATOM 919 O O . ASP B 1 20 ? -5.418 15.352 7.16 1 98.19 20 ASP B O 1
ATOM 923 N N . ALA B 1 21 ? -4.125 14.023 8.391 1 98.5 21 ALA B N 1
ATOM 924 C CA . ALA B 1 21 ? -4.516 12.82 7.664 1 98.5 21 ALA B CA 1
ATOM 925 C C . ALA B 1 21 ? -6.02 12.586 7.758 1 98.5 21 ALA B C 1
ATOM 927 O O . ALA B 1 21 ? -6.676 12.305 6.75 1 98.5 21 ALA B O 1
ATOM 928 N N . LEU B 1 22 ? -6.535 12.758 8.938 1 97.81 22 LEU B N 1
ATOM 929 C CA . LEU B 1 22 ? -7.965 12.555 9.156 1 97.81 22 LEU B CA 1
ATOM 930 C C . LEU B 1 22 ? -8.781 13.602 8.414 1 97.81 22 LEU B C 1
ATOM 932 O O . LEU B 1 22 ? -9.805 13.273 7.805 1 97.81 22 LEU B O 1
ATOM 936 N N . SER B 1 23 ? -8.32 14.789 8.477 1 97.38 23 SER B N 1
ATOM 937 C CA . SER B 1 23 ? -9.016 15.875 7.793 1 97.38 23 SER B CA 1
ATOM 938 C C . SER B 1 23 ? -9.008 15.68 6.281 1 97.38 23 SER B C 1
ATOM 940 O O . SER B 1 23 ? -10.016 15.922 5.613 1 97.38 23 SER B O 1
ATOM 942 N N . LEU B 1 24 ? -7.918 15.305 5.762 1 98.06 24 LEU B N 1
ATOM 943 C CA . LEU B 1 24 ? -7.801 15.078 4.324 1 98.06 24 LEU B CA 1
ATOM 944 C C . LEU B 1 24 ? -8.688 13.914 3.887 1 98.06 24 LEU B C 1
ATOM 946 O O . LEU B 1 24 ? -9.266 13.945 2.795 1 98.06 24 LEU B O 1
ATOM 950 N N . ALA B 1 25 ? -8.773 12.898 4.727 1 97.81 25 ALA B N 1
ATOM 951 C CA . ALA B 1 25 ? -9.672 11.789 4.414 1 97.81 25 ALA B CA 1
ATOM 952 C C . ALA B 1 25 ? -11.117 12.258 4.348 1 97.81 25 ALA B C 1
ATOM 954 O O . ALA B 1 25 ? -11.859 11.875 3.438 1 97.81 25 ALA B O 1
ATOM 955 N N . ALA B 1 26 ? -11.461 13.086 5.27 1 96.56 26 ALA B N 1
ATOM 956 C CA . ALA B 1 26 ? -12.812 13.625 5.281 1 96.56 26 ALA B CA 1
ATOM 957 C C . ALA B 1 26 ? -13.086 14.461 4.031 1 96.56 26 ALA B C 1
ATOM 959 O O . ALA B 1 26 ? -14.133 14.32 3.4 1 96.56 26 ALA B O 1
ATOM 960 N N . LYS B 1 27 ? -12.102 15.273 3.674 1 97.06 27 LYS B N 1
ATOM 961 C CA . LYS B 1 27 ? -12.227 16.094 2.471 1 97.06 27 LYS B CA 1
ATOM 962 C C . LYS B 1 27 ? -12.312 15.227 1.222 1 97.06 27 LYS B C 1
ATOM 964 O O . LYS B 1 27 ? -13.109 15.5 0.32 1 97.06 27 LYS B O 1
ATOM 969 N N . ALA B 1 28 ? -11.492 14.25 1.168 1 97.62 28 ALA B N 1
ATOM 970 C CA . ALA B 1 28 ? -11.531 13.336 0.026 1 97.62 28 ALA B CA 1
ATOM 971 C C . ALA B 1 28 ? -12.914 12.719 -0.133 1 97.62 28 ALA B C 1
ATOM 973 O O . ALA B 1 28 ? -13.438 12.617 -1.248 1 97.62 28 ALA B O 1
ATOM 974 N N . LEU B 1 29 ? -13.516 12.344 0.955 1 96.12 29 LEU B N 1
ATOM 975 C CA . LEU B 1 29 ? -14.805 11.672 0.924 1 96.12 29 LEU B CA 1
ATOM 976 C C . LEU B 1 29 ? -15.922 12.648 0.563 1 96.12 29 LEU B C 1
ATOM 978 O O . LEU B 1 29 ? -17.016 12.234 0.193 1 96.12 29 LEU B O 1
ATOM 982 N N . ASP B 1 30 ? -15.641 13.953 0.73 1 94.75 30 ASP B N 1
ATOM 983 C CA . ASP B 1 30 ? -16.562 14.984 0.263 1 94.75 30 ASP B CA 1
ATOM 984 C C . ASP B 1 30 ? -16.484 15.141 -1.253 1 94.75 30 ASP B C 1
ATOM 986 O O . ASP B 1 30 ? -1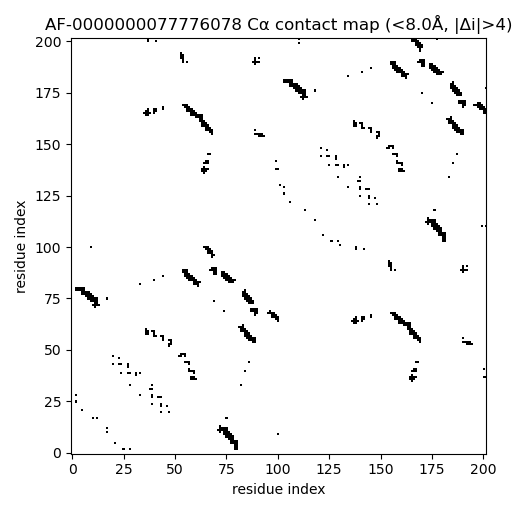7.469 15.555 -1.889 1 94.75 30 ASP B O 1
ATOM 990 N N . CYS B 1 31 ? -15.344 14.75 -1.805 1 96.19 31 CYS B N 1
ATOM 991 C CA . CYS B 1 31 ? -15.086 15.055 -3.207 1 96.19 31 CYS B CA 1
ATOM 992 C C . CYS B 1 31 ? -15.234 13.805 -4.074 1 96.19 31 CYS B C 1
ATOM 994 O O . CYS B 1 31 ? -15.523 13.906 -5.266 1 96.19 31 CYS B O 1
ATOM 996 N N . PHE B 1 32 ? -15.023 12.68 -3.518 1 96 32 PHE B N 1
ATOM 997 C CA . PHE B 1 32 ? -15.023 11.438 -4.289 1 96 32 PHE B CA 1
ATOM 998 C C . PHE B 1 32 ? -15.961 10.414 -3.668 1 96 32 PHE B C 1
ATOM 1000 O O . PHE B 1 32 ? -16.141 10.391 -2.449 1 96 32 PHE B O 1
ATOM 1007 N N . ASP B 1 33 ? -16.469 9.586 -4.535 1 94.5 33 ASP B N 1
ATOM 1008 C CA . ASP B 1 33 ? -17.266 8.461 -4.055 1 94.5 33 ASP B CA 1
ATOM 1009 C C . ASP B 1 33 ? -16.391 7.406 -3.395 1 94.5 33 ASP B C 1
ATOM 1011 O O . ASP B 1 33 ? -15.281 7.137 -3.859 1 94.5 33 ASP B O 1
ATOM 1015 N N . VAL B 1 34 ? -16.891 6.773 -2.371 1 92.94 34 VAL B N 1
ATOM 1016 C CA . VAL B 1 34 ? -16.156 5.762 -1.62 1 92.94 34 VAL B CA 1
ATOM 1017 C C . VAL B 1 34 ? -15.797 4.594 -2.537 1 92.94 34 VAL B C 1
ATOM 1019 O O . VAL B 1 34 ? -14.852 3.855 -2.271 1 92.94 34 VAL B O 1
ATOM 1022 N N . THR B 1 35 ? -16.531 4.43 -3.635 1 92.94 35 THR B N 1
ATOM 1023 C CA . THR B 1 35 ? -16.281 3.354 -4.586 1 92.94 35 THR B CA 1
ATOM 1024 C C . THR B 1 35 ? -15.125 3.701 -5.512 1 92.94 35 THR B C 1
ATOM 1026 O O . THR B 1 35 ? -14.742 2.902 -6.371 1 92.94 35 THR B O 1
ATOM 1029 N N . GLU B 1 36 ? -14.523 4.887 -5.367 1 95.69 36 GLU B N 1
ATOM 1030 C CA . GLU B 1 36 ? -13.352 5.305 -6.129 1 95.69 36 GLU B CA 1
ATOM 1031 C C . GLU B 1 36 ? -12.125 5.434 -5.223 1 95.69 36 GLU B C 1
ATOM 1033 O O . GLU B 1 36 ? -11.555 6.52 -5.098 1 95.69 36 GLU B O 1
ATOM 1038 N N . PRO B 1 37 ? -11.703 4.34 -4.727 1 96.62 37 PRO B N 1
ATOM 1039 C CA . PRO B 1 37 ? -10.656 4.402 -3.709 1 96.62 37 PRO B CA 1
ATOM 1040 C C . PRO B 1 37 ? -9.328 4.938 -4.258 1 96.62 37 PRO B C 1
ATOM 1042 O O . PRO B 1 37 ? -8.555 5.555 -3.521 1 96.62 37 PRO B O 1
ATOM 1045 N N . THR B 1 38 ? -9.141 4.785 -5.555 1 97.25 38 THR B N 1
ATOM 1046 C CA . THR B 1 38 ? -7.902 5.285 -6.148 1 97.25 38 THR B CA 1
ATOM 1047 C C . THR B 1 38 ? -7.867 6.812 -6.125 1 97.25 38 THR B C 1
ATOM 1049 O O . THR B 1 38 ? -6.828 7.41 -5.84 1 97.25 38 THR B O 1
ATOM 1052 N N . GLN B 1 39 ? -8.961 7.406 -6.34 1 97.81 39 GLN B N 1
ATOM 1053 C CA . GLN B 1 39 ? -9.016 8.867 -6.324 1 97.81 39 GLN B CA 1
ATOM 1054 C C . GLN B 1 39 ? -8.836 9.406 -4.91 1 97.81 39 GLN B C 1
ATOM 1056 O O . GLN B 1 39 ? -8.188 10.438 -4.715 1 97.81 39 GLN B O 1
ATOM 1061 N N . ILE B 1 40 ? -9.367 8.656 -4 1 97.81 40 ILE B N 1
ATOM 1062 C CA . ILE B 1 40 ? -9.227 9.039 -2.6 1 97.81 40 ILE B CA 1
ATOM 1063 C C . ILE B 1 40 ? -7.758 8.938 -2.186 1 97.81 40 ILE B C 1
ATOM 1065 O O . ILE B 1 40 ? -7.195 9.883 -1.629 1 97.81 40 ILE B O 1
ATOM 1069 N N . ALA B 1 41 ? -7.18 7.859 -2.523 1 98.5 41 ALA B N 1
ATOM 1070 C CA . ALA B 1 41 ? -5.77 7.645 -2.209 1 98.5 41 ALA B CA 1
ATOM 1071 C C . ALA B 1 41 ? -4.891 8.688 -2.885 1 98.5 41 ALA B C 1
ATOM 1073 O O . ALA B 1 41 ? -3.957 9.219 -2.271 1 98.5 41 ALA B O 1
ATOM 1074 N N . ARG B 1 42 ? -5.219 9.023 -4.055 1 98.25 42 ARG B N 1
ATOM 1075 C CA . ARG B 1 42 ? -4.461 10.008 -4.824 1 98.25 42 ARG B CA 1
ATOM 1076 C C . ARG B 1 42 ? -4.508 11.383 -4.16 1 98.25 42 ARG B C 1
ATOM 1078 O O . ARG B 1 42 ? -3.473 12.031 -3.998 1 98.25 42 ARG B O 1
ATOM 1085 N N . PHE B 1 43 ? -5.613 11.734 -3.799 1 98.5 43 PHE B N 1
ATOM 1086 C CA . PHE B 1 43 ? -5.801 13.039 -3.186 1 98.5 43 PHE B CA 1
ATOM 1087 C C . PHE B 1 43 ? -4.988 13.156 -1.9 1 98.5 43 PHE B C 1
ATOM 1089 O O . PHE B 1 43 ? -4.234 14.117 -1.721 1 98.5 43 PHE B O 1
ATOM 1096 N N . ILE B 1 44 ? -5.117 12.141 -1.061 1 98.38 44 ILE B N 1
ATOM 1097 C CA . ILE B 1 44 ? -4.449 12.164 0.237 1 98.38 44 ILE B CA 1
ATOM 1098 C C . ILE B 1 44 ? -2.938 12.133 0.041 1 98.38 44 ILE B C 1
ATOM 1100 O O . ILE B 1 44 ? -2.207 12.906 0.661 1 98.38 44 ILE B O 1
ATOM 1104 N N . LYS B 1 45 ? -2.525 11.281 -0.809 1 97.69 45 LYS B N 1
ATOM 1105 C CA . LYS B 1 45 ? -1.097 11.125 -1.065 1 97.69 45 LYS B CA 1
ATOM 1106 C C . LYS B 1 45 ? -0.488 12.414 -1.595 1 97.69 45 LYS B C 1
ATOM 1108 O O . LYS B 1 45 ? 0.581 12.836 -1.145 1 97.69 45 LYS B O 1
ATOM 1113 N N . LYS B 1 46 ? -1.105 13.055 -2.498 1 97.88 46 LYS B N 1
ATOM 1114 C CA . LYS B 1 46 ? -0.579 14.266 -3.111 1 97.88 46 LYS B CA 1
ATOM 1115 C C . LYS B 1 46 ? -0.527 15.414 -2.105 1 97.88 46 LYS B C 1
ATOM 1117 O O . LYS B 1 46 ? 0.442 16.172 -2.074 1 97.88 46 LYS B O 1
ATOM 1122 N N . GLU B 1 47 ? -1.551 15.523 -1.291 1 98.38 47 GLU B N 1
ATOM 1123 C CA . GLU B 1 47 ? -1.573 16.578 -0.288 1 98.38 47 GLU B CA 1
ATOM 1124 C C . GLU B 1 47 ? -0.492 16.375 0.767 1 98.38 47 GLU B C 1
ATOM 1126 O O . GLU B 1 47 ? 0.12 17.328 1.24 1 98.38 47 GLU B O 1
ATOM 1131 N N . PHE B 1 48 ? -0.265 15.148 1.076 1 97.94 48 PHE B N 1
ATOM 1132 C CA . PHE B 1 48 ? 0.776 14.867 2.059 1 97.94 48 PHE B CA 1
ATOM 1133 C C . PHE B 1 48 ? 2.158 15.102 1.463 1 97.94 48 PHE B C 1
ATOM 1135 O O . PHE B 1 48 ? 3.059 15.594 2.145 1 97.94 48 PHE B O 1
ATOM 1142 N N . ASP B 1 49 ? 2.262 14.75 0.248 1 96.56 49 ASP B N 1
ATOM 1143 C CA . ASP B 1 49 ? 3.514 15.078 -0.425 1 96.56 49 ASP B CA 1
ATOM 1144 C C . ASP B 1 49 ? 3.766 16.594 -0.41 1 96.56 49 ASP B C 1
ATOM 1146 O O . ASP B 1 49 ? 4.891 17.031 -0.164 1 96.56 49 ASP B O 1
ATOM 1150 N N . ARG B 1 50 ? 2.775 17.25 -0.659 1 97.62 50 ARG B N 1
ATOM 1151 C CA . ARG B 1 50 ? 2.883 18.703 -0.721 1 97.62 50 ARG B CA 1
ATOM 1152 C C . ARG B 1 50 ? 3.236 19.297 0.645 1 97.62 50 ARG B C 1
ATOM 1154 O O . ARG B 1 50 ? 4.102 20.156 0.75 1 97.62 50 ARG B O 1
ATOM 1161 N N . LYS B 1 51 ? 2.727 18.781 1.632 1 97.38 51 LYS B N 1
ATOM 1162 C CA . LYS B 1 51 ? 2.832 19.391 2.955 1 97.38 51 LYS B CA 1
ATOM 1163 C C . LYS B 1 51 ? 4.031 18.828 3.719 1 97.38 51 LYS B C 1
ATOM 1165 O O . LYS B 1 51 ? 4.684 19.562 4.473 1 97.38 51 LYS B O 1
ATOM 1170 N N . TYR B 1 52 ? 4.309 17.562 3.529 1 96.12 52 TYR B N 1
ATOM 1171 C CA . TYR B 1 52 ? 5.277 16.922 4.414 1 96.12 52 TYR B CA 1
ATOM 1172 C C . TYR B 1 52 ? 6.441 16.344 3.621 1 96.12 52 TYR B C 1
ATOM 1174 O O . TYR B 1 52 ? 7.254 15.586 4.16 1 96.12 52 TYR B O 1
ATOM 1182 N N . GLY B 1 53 ? 6.543 16.641 2.359 1 94.31 53 GLY B N 1
ATOM 1183 C CA . GLY B 1 53 ? 7.637 16.156 1.533 1 94.31 53 GLY B CA 1
ATOM 1184 C C . GLY B 1 53 ? 7.301 14.883 0.782 1 94.31 53 GLY B C 1
ATOM 1185 O O . GLY B 1 53 ? 6.445 14.109 1.215 1 94.31 53 GLY B O 1
ATOM 1186 N N . LEU B 1 54 ? 8 14.594 -0.218 1 93.12 54 LEU B N 1
ATOM 1187 C CA . LEU B 1 54 ? 7.727 13.492 -1.132 1 93.12 54 LEU B CA 1
ATOM 1188 C C . LEU B 1 54 ? 7.965 12.148 -0.45 1 93.12 54 LEU B C 1
ATOM 1190 O O . LEU B 1 54 ? 8.602 12.094 0.606 1 93.12 54 LEU B O 1
ATOM 1194 N N . GLY B 1 55 ? 7.371 11.07 -1.042 1 92.5 55 GLY B N 1
ATOM 1195 C CA . GLY B 1 55 ? 7.684 9.719 -0.601 1 92.5 55 GLY B CA 1
ATOM 1196 C C . GLY B 1 55 ? 6.516 9.031 0.079 1 92.5 55 GLY B C 1
ATOM 1197 O O . GLY B 1 55 ? 6.629 7.875 0.496 1 92.5 55 GLY B O 1
ATOM 1198 N N . TRP B 1 56 ? 5.422 9.703 0.129 1 96.12 56 TRP B N 1
ATOM 1199 C CA . TRP B 1 56 ? 4.27 9.094 0.779 1 96.12 56 TRP B CA 1
ATOM 1200 C C . TRP B 1 56 ? 3.586 8.094 -0.149 1 96.12 56 TRP B C 1
ATOM 1202 O O . TRP B 1 56 ? 3.617 8.25 -1.372 1 96.12 56 TRP B O 1
ATOM 1212 N N . GLN B 1 57 ? 3.016 7.078 0.427 1 96.31 57 GLN B N 1
ATOM 1213 C CA . GLN B 1 57 ? 2.148 6.102 -0.221 1 96.31 57 GLN B CA 1
ATOM 1214 C C . GLN B 1 57 ? 0.779 6.051 0.448 1 96.31 57 GLN B C 1
ATOM 1216 O O . GLN B 1 57 ? 0.675 6.156 1.672 1 96.31 57 GLN B O 1
ATOM 1221 N N . CYS B 1 58 ? -0.231 5.875 -0.349 1 98.31 58 CYS B N 1
ATOM 1222 C CA . CYS B 1 58 ? -1.562 5.781 0.239 1 98.31 58 CYS B CA 1
ATOM 1223 C C . CYS B 1 58 ? -2.365 4.656 -0.4 1 98.31 58 CYS B C 1
ATOM 1225 O O . CYS B 1 58 ? -2.387 4.52 -1.625 1 98.31 58 CYS B O 1
ATOM 1227 N N . ILE B 1 59 ? -2.945 3.854 0.427 1 98.25 59 ILE B N 1
ATOM 1228 C CA . ILE B 1 59 ? -3.887 2.807 0.043 1 98.25 59 ILE B CA 1
ATOM 1229 C C . ILE B 1 59 ? -5.254 3.088 0.666 1 98.25 59 ILE B C 1
ATOM 1231 O O . ILE B 1 59 ? -5.344 3.467 1.836 1 98.25 59 ILE B O 1
ATOM 1235 N N . ALA B 1 60 ? -6.258 2.973 -0.097 1 98.38 60 ALA B N 1
ATOM 1236 C CA . ALA B 1 60 ? -7.637 3.086 0.373 1 98.38 60 ALA B CA 1
ATOM 1237 C C . ALA B 1 60 ? -8.477 1.91 -0.114 1 98.38 60 ALA B C 1
ATOM 1239 O O . ALA B 1 60 ? -8.406 1.529 -1.284 1 98.38 60 ALA B O 1
ATOM 1240 N N . GLY B 1 61 ? -9.258 1.36 0.824 1 97.5 61 GLY B N 1
ATOM 1241 C CA . GLY B 1 61 ? -10.078 0.232 0.413 1 97.5 61 GLY B CA 1
ATOM 1242 C C . GLY B 1 61 ? -10.977 -0.29 1.52 1 97.5 61 GLY B C 1
ATOM 1243 O O . GLY B 1 61 ? -10.922 0.193 2.652 1 97.5 61 GLY B O 1
ATOM 1244 N N . THR B 1 62 ? -11.797 -1.247 1.151 1 95.88 62 THR B N 1
ATOM 1245 C CA . THR B 1 62 ? -12.75 -1.789 2.109 1 95.88 62 THR B CA 1
ATOM 1246 C C . THR B 1 62 ? -12.25 -3.109 2.689 1 95.88 62 THR B C 1
ATOM 1248 O O . THR B 1 62 ? -12.609 -3.479 3.809 1 95.88 62 THR B O 1
ATOM 1251 N N . HIS B 1 63 ? -11.414 -3.891 1.864 1 95.62 63 HIS B N 1
ATOM 1252 C CA . HIS B 1 63 ? -10.898 -5.172 2.328 1 95.62 63 HIS B CA 1
ATOM 1253 C C . HIS B 1 63 ? -9.492 -5.426 1.786 1 95.62 63 HIS B C 1
ATOM 1255 O O . HIS B 1 63 ? -9.328 -5.812 0.627 1 95.62 63 HIS B O 1
ATOM 1261 N N . PHE B 1 64 ? -8.594 -5.262 2.662 1 97.19 64 PHE B N 1
ATOM 1262 C CA . PHE B 1 64 ? -7.207 -5.562 2.318 1 97.19 64 PHE B CA 1
ATOM 1263 C C . PHE B 1 64 ? -6.363 -5.746 3.574 1 97.19 64 PHE B C 1
ATOM 1265 O O . PHE B 1 64 ? -6.777 -5.355 4.668 1 97.19 64 PHE B O 1
ATOM 1272 N N . GLY B 1 65 ? -5.266 -6.375 3.406 1 97.38 65 GLY B N 1
ATOM 1273 C CA . GLY B 1 65 ? -4.184 -6.469 4.371 1 97.38 65 GLY B CA 1
ATOM 1274 C C . GLY B 1 65 ? -2.852 -6 3.818 1 97.38 65 GLY B C 1
ATOM 1275 O O . GLY B 1 65 ? -2.688 -5.863 2.604 1 97.38 65 GLY B O 1
ATOM 1276 N N . SER B 1 66 ? -2.012 -5.684 4.742 1 97.19 66 SER B N 1
ATOM 1277 C CA . SER B 1 66 ? -0.731 -5.133 4.309 1 97.19 66 SER B CA 1
ATOM 1278 C C . SER B 1 66 ? 0.396 -5.551 5.25 1 97.19 66 SER B C 1
ATOM 1280 O O . SER B 1 66 ? 0.149 -5.91 6.402 1 97.19 66 SER B O 1
ATOM 1282 N N . PHE B 1 67 ? 1.579 -5.617 4.688 1 96.62 67 PHE B N 1
ATOM 1283 C CA . PHE B 1 67 ? 2.807 -5.766 5.457 1 96.62 67 PHE B CA 1
ATOM 1284 C C . PHE B 1 67 ? 3.914 -4.887 4.883 1 96.62 67 PHE B C 1
ATOM 1286 O O . PHE B 1 67 ? 4.305 -5.051 3.725 1 96.62 67 PHE B O 1
ATOM 1293 N N . LEU B 1 68 ? 4.258 -3.918 5.695 1 93.75 68 LEU B N 1
ATOM 1294 C CA . LEU B 1 68 ? 5.164 -2.898 5.176 1 93.75 68 LEU B CA 1
ATOM 1295 C C . LEU B 1 68 ? 6.164 -2.467 6.246 1 93.75 68 LEU B C 1
ATOM 1297 O O . LEU B 1 68 ? 5.953 -2.711 7.434 1 93.75 68 LEU B O 1
ATOM 1301 N N . THR B 1 69 ? 7.223 -1.941 5.781 1 91.81 69 THR B N 1
ATOM 1302 C CA . THR B 1 69 ? 8.211 -1.284 6.625 1 91.81 69 THR B CA 1
ATOM 1303 C C . THR B 1 69 ? 8.211 0.224 6.387 1 91.81 69 THR B C 1
ATOM 1305 O O . THR B 1 69 ? 8.43 0.68 5.266 1 91.81 69 THR B O 1
ATOM 1308 N N . HIS B 1 70 ? 7.898 0.943 7.43 1 89.94 70 HIS B N 1
ATOM 1309 C CA . HIS B 1 70 ? 7.797 2.387 7.254 1 89.94 70 HIS B CA 1
ATOM 1310 C C . HIS B 1 70 ? 8.836 3.121 8.094 1 89.94 70 HIS B C 1
ATOM 1312 O O . HIS B 1 70 ? 9.406 2.545 9.023 1 89.94 70 HIS B O 1
ATOM 1318 N N . CYS B 1 71 ? 9.102 4.383 7.75 1 89.38 71 CYS B N 1
ATOM 1319 C CA . CYS B 1 71 ? 9.914 5.289 8.555 1 89.38 71 CYS B CA 1
ATOM 1320 C C . CYS B 1 71 ? 9.195 5.656 9.852 1 89.38 71 CYS B C 1
ATOM 1322 O O . CYS B 1 71 ? 7.984 5.863 9.859 1 89.38 71 CYS B O 1
ATOM 1324 N N . SER B 1 72 ? 10.008 5.773 10.844 1 91.25 72 SER B N 1
ATOM 1325 C CA . SER B 1 72 ? 9.438 6.133 12.141 1 91.25 72 SER B CA 1
ATOM 1326 C C . SER B 1 72 ? 8.695 7.457 12.07 1 91.25 72 SER B C 1
ATOM 1328 O O . SER B 1 72 ? 9.18 8.422 11.484 1 91.25 72 SER B O 1
ATOM 1330 N N . GLY B 1 73 ? 7.496 7.512 12.586 1 95.12 73 GLY B N 1
ATOM 1331 C CA . GLY B 1 73 ? 6.699 8.727 12.68 1 95.12 73 GLY B CA 1
ATOM 1332 C C . GLY B 1 73 ? 5.922 9.016 11.406 1 95.12 73 GLY B C 1
ATOM 1333 O O . GLY B 1 73 ? 5.316 10.086 11.281 1 95.12 73 GLY B O 1
ATOM 1334 N N . CYS B 1 74 ? 5.941 8.109 10.492 1 95.81 74 CYS B N 1
ATOM 1335 C CA . CYS B 1 74 ? 5.328 8.383 9.195 1 95.81 74 CYS B CA 1
ATOM 1336 C C . CYS B 1 74 ? 4.324 7.297 8.828 1 95.81 74 CYS B C 1
ATOM 1338 O O . CYS B 1 74 ? 4.281 6.852 7.68 1 95.81 74 CYS B O 1
ATOM 1340 N N . PHE B 1 75 ? 3.533 6.938 9.789 1 97.31 75 PHE B N 1
ATOM 1341 C CA . PHE B 1 75 ? 2.59 5.852 9.547 1 97.31 75 PHE B CA 1
ATOM 1342 C C . PHE B 1 75 ? 1.248 6.145 10.211 1 97.31 75 PHE B C 1
ATOM 1344 O O . PHE B 1 75 ? 1.197 6.488 11.391 1 97.31 75 PHE B O 1
ATOM 1351 N N . ILE B 1 76 ? 0.211 5.879 9.398 1 98.31 76 ILE B N 1
ATOM 1352 C CA . ILE B 1 76 ? -1.114 5.898 10.008 1 98.31 76 ILE B CA 1
ATOM 1353 C C . ILE B 1 76 ? -2.033 4.922 9.273 1 98.31 76 ILE B C 1
ATOM 1355 O O . ILE B 1 76 ? -1.975 4.805 8.047 1 98.31 76 ILE B O 1
ATOM 1359 N N . HIS B 1 77 ? -2.756 4.207 10.047 1 98.06 77 HIS B N 1
ATOM 1360 C CA . HIS B 1 77 ? -3.797 3.277 9.625 1 98.06 77 HIS B CA 1
ATOM 1361 C C . HIS B 1 77 ? -5.117 3.564 10.336 1 98.06 77 HIS B C 1
ATOM 1363 O O . HIS B 1 77 ? -5.18 3.555 11.562 1 98.06 77 HIS B O 1
ATOM 1369 N N . PHE B 1 78 ? -6.219 3.875 9.539 1 98.25 78 PHE B N 1
ATOM 1370 C CA . PHE B 1 78 ? -7.496 4.176 10.18 1 98.25 78 PHE B CA 1
ATOM 1371 C C . PHE B 1 78 ? -8.656 3.887 9.234 1 98.25 78 PHE B C 1
ATOM 1373 O O . PHE B 1 78 ? -8.445 3.641 8.039 1 98.25 78 PHE B O 1
ATOM 1380 N N . SER B 1 79 ? -9.906 3.963 9.82 1 97.12 79 SER B N 1
ATOM 1381 C CA . SER B 1 79 ? -11.094 3.695 9.016 1 97.12 79 SER B CA 1
ATOM 1382 C C . SER B 1 79 ? -12.102 4.836 9.125 1 97.12 79 SER B C 1
ATOM 1384 O O . SER B 1 79 ? -12.203 5.492 10.164 1 97.12 79 SER B O 1
ATOM 1386 N N . VAL B 1 80 ? -12.711 5.078 8.031 1 96.19 80 VAL B N 1
ATOM 1387 C CA . VAL B 1 80 ? -13.891 5.938 7.98 1 96.19 80 VAL B CA 1
ATOM 1388 C C . VAL B 1 80 ? -15.07 5.156 7.406 1 96.19 80 VAL B C 1
ATOM 1390 O O . VAL B 1 80 ? -15.156 4.945 6.195 1 96.19 80 VAL B O 1
ATOM 1393 N N . GLY B 1 81 ? -15.992 4.758 8.312 1 93 81 GLY B N 1
ATOM 1394 C CA . GLY B 1 81 ? -16.969 3.766 7.891 1 93 81 GLY B CA 1
ATOM 1395 C C . GLY B 1 81 ? -16.344 2.453 7.461 1 93 81 GLY B C 1
ATOM 1396 O O . GLY B 1 81 ? -15.578 1.849 8.219 1 93 81 GLY B O 1
ATOM 1397 N N . ASN B 1 82 ? -16.672 2.078 6.199 1 93.06 82 ASN B N 1
ATOM 1398 C CA . ASN B 1 82 ? -16.141 0.809 5.711 1 93.06 82 ASN B CA 1
ATOM 1399 C C . ASN B 1 82 ? -14.852 1.005 4.93 1 93.06 82 ASN B C 1
ATOM 1401 O O . ASN B 1 82 ? -14.242 0.035 4.473 1 93.06 82 ASN B O 1
ATOM 1405 N N . LEU B 1 83 ? -14.461 2.26 4.879 1 96.56 83 LEU B N 1
ATOM 1406 C CA . LEU B 1 83 ? -13.227 2.545 4.148 1 96.56 83 LEU B CA 1
ATOM 1407 C C . LEU B 1 83 ? -12.031 2.57 5.094 1 96.56 83 LEU B C 1
ATOM 1409 O O . LEU B 1 83 ? -12.055 3.256 6.121 1 96.56 83 LEU B O 1
ATOM 1413 N N . THR B 1 84 ? -11.031 1.811 4.742 1 97.38 84 THR B N 1
ATOM 1414 C CA . THR B 1 84 ? -9.766 1.813 5.465 1 97.38 84 THR B CA 1
ATOM 1415 C C . THR B 1 84 ? -8.695 2.576 4.688 1 97.38 84 THR B C 1
ATOM 1417 O O . THR B 1 84 ? -8.586 2.43 3.467 1 97.38 84 THR B O 1
ATOM 1420 N N . ILE B 1 85 ? -7.922 3.375 5.414 1 98.31 85 ILE B N 1
ATOM 1421 C CA . ILE B 1 85 ? -6.852 4.164 4.805 1 98.31 85 ILE B CA 1
ATOM 1422 C C . ILE B 1 85 ? -5.516 3.797 5.441 1 98.31 85 ILE B C 1
ATOM 1424 O O . ILE B 1 85 ? -5.398 3.742 6.668 1 98.31 85 ILE B O 1
ATOM 1428 N N . LEU B 1 86 ? -4.551 3.523 4.609 1 98.5 86 LEU B N 1
ATOM 1429 C CA . LEU B 1 86 ? -3.156 3.309 4.98 1 98.5 86 LEU B CA 1
ATOM 1430 C C . LEU B 1 86 ? -2.254 4.352 4.328 1 98.5 86 LEU B C 1
ATOM 1432 O O . LEU B 1 86 ? -2.193 4.441 3.098 1 98.5 86 LEU B O 1
ATOM 1436 N N . LEU B 1 87 ? -1.631 5.168 5.133 1 98.44 87 LEU B N 1
ATOM 1437 C CA . LEU B 1 87 ? -0.755 6.246 4.688 1 98.44 87 LEU B CA 1
ATOM 1438 C C . LEU B 1 87 ? 0.601 6.164 5.379 1 98.44 87 LEU B C 1
ATOM 1440 O O . LEU B 1 87 ? 0.673 6.109 6.609 1 98.44 87 LEU B O 1
ATOM 1444 N N . PHE B 1 88 ? 1.71 6.078 4.457 1 96.88 88 PHE B N 1
ATOM 1445 C CA . PHE B 1 88 ? 3.018 5.898 5.078 1 96.88 88 PHE B CA 1
ATOM 1446 C C . PHE B 1 88 ? 4.133 6.301 4.117 1 96.88 88 PHE B C 1
ATOM 1448 O O . PHE B 1 88 ? 3.904 6.434 2.914 1 96.88 88 PHE B O 1
ATOM 1455 N N . LYS B 1 89 ? 5.289 6.551 4.719 1 93.56 89 LYS B N 1
ATOM 1456 C CA . LYS B 1 89 ? 6.539 6.578 3.967 1 93.56 89 LYS B CA 1
ATOM 1457 C C . LYS B 1 89 ? 7.34 5.297 4.188 1 93.56 89 LYS B C 1
ATOM 1459 O O . LYS B 1 89 ? 7.512 4.852 5.32 1 93.56 89 LYS B O 1
ATOM 1464 N N . GLY B 1 90 ? 7.777 4.758 3.023 1 88.19 90 GLY B N 1
ATOM 1465 C CA . GLY B 1 90 ? 8.57 3.547 3.146 1 88.19 90 GLY B CA 1
ATOM 1466 C C . GLY B 1 90 ? 9.945 3.793 3.74 1 88.19 90 GLY B C 1
ATOM 1467 O O . GLY B 1 90 ? 10.445 4.922 3.725 1 88.19 90 GLY B O 1
ATOM 1468 N N . SER B 1 91 ? 10.508 2.717 4.363 1 77.81 91 SER B N 1
ATOM 1469 C CA . SER B 1 91 ? 11.875 2.805 4.867 1 77.81 91 SER B CA 1
ATOM 1470 C C . SER B 1 91 ? 12.852 2.109 3.926 1 77.81 91 SER B C 1
ATOM 1472 O O . SER B 1 91 ? 12.531 1.072 3.342 1 77.81 91 SER B O 1
ATOM 1474 N N . ALA B 1 92 ? 13.828 2.859 3.34 1 60.31 92 ALA B N 1
ATOM 1475 C CA . ALA B 1 92 ? 14.867 2.209 2.555 1 60.31 92 ALA B CA 1
ATOM 1476 C C . ALA B 1 92 ? 15.695 1.257 3.416 1 60.31 92 ALA B C 1
ATOM 1478 O O . ALA B 1 92 ? 16.328 0.336 2.9 1 60.31 92 ALA B O 1
ATOM 1479 N N . GLY B 1 93 ? 15.938 1.525 4.66 1 55.09 93 GLY B N 1
ATOM 1480 C CA . GLY B 1 93 ? 16.906 0.816 5.477 1 55.09 93 GLY B CA 1
ATOM 1481 C C . GLY B 1 93 ? 16.297 -0.296 6.305 1 55.09 93 GLY B C 1
ATOM 1482 O O . GLY B 1 93 ? 15.102 -0.572 6.195 1 55.09 93 GLY B O 1
ATOM 1483 N N . GLU B 1 94 ? 17.188 -1.057 7.242 1 47.31 94 GLU B N 1
ATOM 1484 C CA . GLU B 1 94 ? 17.266 -2.305 7.996 1 47.31 94 GLU B CA 1
ATOM 1485 C C . GLU B 1 94 ? 16.062 -2.449 8.938 1 47.31 94 GLU B C 1
ATOM 1487 O O . GLU B 1 94 ? 15.898 -3.49 9.578 1 47.31 94 GLU B O 1
ATOM 1492 N N . VAL B 1 95 ? 15.383 -1.346 9.523 1 45.41 95 VAL B N 1
ATOM 1493 C CA . VAL B 1 95 ? 14.734 -1.799 10.75 1 45.41 95 VAL B CA 1
ATOM 1494 C C . VAL B 1 95 ? 13.344 -2.342 10.43 1 45.41 95 VAL B C 1
ATOM 1496 O O . VAL B 1 95 ? 12.547 -1.668 9.773 1 45.41 95 VAL B O 1
ATOM 1499 N N . GLU B 1 96 ? 13.141 -3.566 10.492 1 45.12 96 GLU B N 1
ATOM 1500 C CA . GLU B 1 96 ? 11.969 -4.406 10.25 1 45.12 96 GLU B CA 1
ATOM 1501 C C . GLU B 1 96 ? 10.766 -3.93 11.062 1 45.12 96 GLU B C 1
ATOM 1503 O O . GLU B 1 96 ? 10.773 -4.008 12.289 1 45.12 96 GLU B O 1
ATOM 1508 N N . SER B 1 97 ? 10.312 -2.672 11.219 1 41.84 97 SER B N 1
ATOM 1509 C CA . SER B 1 97 ? 9.125 -2.615 12.062 1 41.84 97 SER B CA 1
ATOM 1510 C C . SER B 1 97 ? 7.871 -2.984 11.281 1 41.84 97 SER B C 1
ATOM 1512 O O . SER B 1 97 ? 7.648 -2.48 10.18 1 41.84 97 SER B O 1
ATOM 1514 N N . GLY B 1 98 ? 7.484 -4.094 11.047 1 42.44 98 GLY B N 1
ATOM 1515 C CA . GLY B 1 98 ? 6.32 -4.469 10.258 1 42.44 98 GLY B CA 1
ATOM 1516 C C . GLY B 1 98 ? 5.008 -4.234 10.992 1 42.44 98 GLY B C 1
ATOM 1517 O O . GLY B 1 98 ? 4.711 -4.914 11.977 1 42.44 98 GLY B O 1
ATOM 1518 N N . PRO B 1 99 ? 4.43 -3.057 10.969 1 42.25 99 PRO B N 1
ATOM 1519 C CA . PRO B 1 99 ? 3.084 -3.113 11.547 1 42.25 99 PRO B CA 1
ATOM 1520 C C . PRO B 1 99 ? 2.105 -3.916 10.688 1 42.25 99 PRO B C 1
ATOM 1522 O O . PRO B 1 99 ? 2.254 -3.973 9.469 1 42.25 99 PRO B O 1
ATOM 1525 N N . THR B 1 100 ? 1.822 -5.191 10.961 1 42.5 100 THR B N 1
ATOM 1526 C CA . THR B 1 100 ? 0.886 -6.172 10.422 1 42.5 100 THR B CA 1
ATOM 1527 C C . THR B 1 100 ? -0.549 -5.668 10.531 1 42.5 100 THR B C 1
ATOM 1529 O O . THR B 1 100 ? -1.099 -5.582 11.633 1 42.5 100 THR B O 1
ATOM 1532 N N . VAL B 1 101 ? -0.873 -4.445 9.906 1 39.06 101 VAL B N 1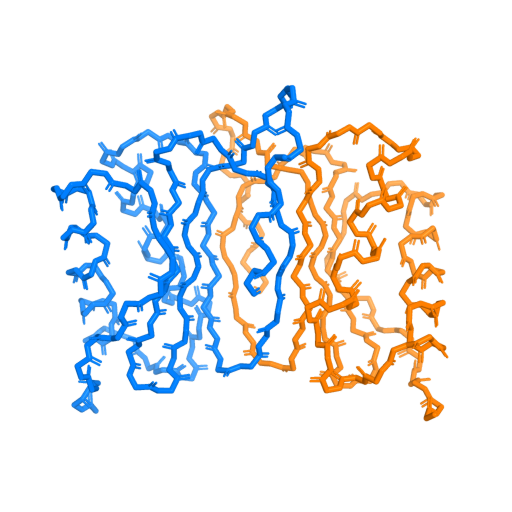
ATOM 1533 C CA . VAL B 1 101 ? -2.305 -4.23 10.086 1 39.06 101 VAL B CA 1
ATOM 1534 C C . VAL B 1 101 ? -3.078 -4.93 8.977 1 39.06 101 VAL B C 1
ATOM 1536 O O . VAL B 1 101 ? -2.639 -4.949 7.82 1 39.06 101 VAL B O 1
#

Foldseek 3Di:
DPFADKFWDDAQADPVVVVLLVVLLVVLVVVDPLVCQVSSQVSSQVVCCVPPNHQKGKGKDQDDWDWAAADGNFWTWMDGHSMIMTMGGHDPDDDRPTPGD/DPFADKFWDDAQADPVVVVLLVVLLVVLVVVDPLVCQVSSQVSSQVVCCVVPNHQKGKGKDQDDWDWAAFDGNFWTWMDGHSMIMTMGGHDPDDDRPTPGD

pLDDT: mean 89.4, std 17.0, range [39.06, 98.5]

Solvent-accessible surface area (backbone atoms only — not comparable to full-atom values): 10293 Å² total; per-residue (Å²): 122,85,70,45,71,76,42,82,56,61,64,56,42,52,69,69,58,46,52,48,54,54,50,42,50,54,51,33,54,74,74,41,58,84,90,39,24,32,60,40,11,36,53,46,24,52,52,43,24,70,73,72,43,66,31,40,28,17,36,18,27,64,42,68,15,25,19,40,42,55,36,88,52,33,34,40,32,34,26,41,58,69,36,35,39,40,41,34,26,53,28,78,70,90,82,85,53,65,63,75,83,121,86,69,44,71,74,44,82,56,60,64,56,41,53,68,70,58,46,51,48,54,54,49,42,50,53,51,33,54,73,74,40,59,85,90,39,24,32,60,39,11,38,52,46,25,52,52,43,24,70,73,73,43,67,36,39,29,17,36,17,27,66,42,67,16,24,18,37,33,49,36,89,51,34,36,39,33,34,26,41,59,67,38,35,39,39,41,33,26,53,23,76,63,88,69,79,50,59,63,75,84

Radius of gyration: 15.76 Å; Cα contacts (8 Å, |Δi|>4): 436; chains: 2; bounding box: 40×43×32 Å

Secondary structure (DSSP, 8-state):
--PPPEEEEEE---HHHHHHHHHHHHHHHHHS-TT-HHHHHHHHHHHHHHHH-S-EEEEEEEEEEEE--EEEEEEEEEEETTEEEEEEEE-SSS-----B-/--PPPEEEEEE---HHHHHHHHHHHHHHHHHS-TT-HHHHHHHHHHHHHHHH-S-EEEEEEEEEEEE--EEEEEEEEEEETTEEEEEEEEP-SS-----B-